Protein AF-A0A6G4ZTF7-F1 (afdb_monomer_lite)

Structure (mmCIF, N/CA/C/O backbone):
data_AF-A0A6G4ZTF7-F1
#
_entry.id   AF-A0A6G4ZTF7-F1
#
loop_
_atom_site.group_PDB
_atom_site.id
_atom_site.type_symbol
_atom_site.label_atom_id
_atom_site.label_alt_id
_atom_site.label_comp_id
_atom_site.label_asym_id
_atom_site.label_entity_id
_atom_site.label_seq_id
_atom_site.pdbx_PDB_ins_code
_atom_site.Cartn_x
_atom_site.Cartn_y
_atom_site.Cartn_z
_atom_site.occupancy
_atom_site.B_iso_or_equiv
_atom_site.auth_seq_id
_atom_site.auth_comp_id
_atom_site.auth_asym_id
_atom_site.auth_atom_id
_atom_site.pdbx_PDB_model_num
ATOM 1 N N . GLU A 1 1 ? 42.652 5.464 -40.426 1.00 46.53 1 GLU A N 1
ATOM 2 C CA . GLU A 1 1 ? 41.373 5.825 -39.781 1.00 46.53 1 GLU A CA 1
ATOM 3 C C . GLU A 1 1 ? 40.308 4.893 -40.332 1.00 46.53 1 GLU A C 1
ATOM 5 O O . GLU A 1 1 ? 40.140 4.852 -41.543 1.00 46.53 1 GLU A O 1
ATOM 10 N N . ASN A 1 2 ? 39.681 4.064 -39.494 1.00 53.81 2 ASN A N 1
ATOM 11 C CA . ASN A 1 2 ? 38.642 3.138 -39.950 1.00 53.81 2 ASN A CA 1
ATOM 12 C C . ASN A 1 2 ? 37.407 3.954 -40.346 1.00 53.81 2 ASN A C 1
ATOM 14 O O . ASN A 1 2 ? 36.706 4.476 -39.478 1.00 53.81 2 ASN A O 1
ATOM 18 N N . SER A 1 3 ? 37.164 4.102 -41.649 1.00 76.56 3 SER A N 1
ATOM 19 C CA . SER A 1 3 ? 35.959 4.748 -42.165 1.00 76.56 3 SER A CA 1
ATOM 20 C C . SER A 1 3 ? 34.735 3.976 -41.676 1.00 76.56 3 SER A C 1
ATOM 22 O O . SER A 1 3 ? 34.535 2.821 -42.053 1.00 76.56 3 SER A O 1
ATOM 24 N N . ARG A 1 4 ? 33.929 4.591 -40.806 1.00 83.19 4 ARG A N 1
ATOM 25 C CA . ARG A 1 4 ? 32.674 3.994 -40.333 1.00 83.19 4 ARG A CA 1
ATOM 26 C C . ARG A 1 4 ? 31.720 3.812 -41.519 1.00 83.19 4 ARG A C 1
ATOM 28 O O . ARG A 1 4 ? 31.650 4.684 -42.382 1.00 83.19 4 ARG A O 1
ATOM 35 N N . SER A 1 5 ? 30.985 2.699 -41.548 1.00 88.12 5 SER A N 1
ATOM 36 C CA . SER A 1 5 ? 29.991 2.422 -42.596 1.00 88.12 5 SER A CA 1
ATOM 37 C C . SER A 1 5 ? 28.945 3.553 -42.679 1.00 88.12 5 SER A C 1
ATOM 39 O O . SER A 1 5 ? 28.435 3.961 -41.629 1.00 88.12 5 SER A O 1
ATOM 41 N N . PRO A 1 6 ? 28.582 4.050 -43.882 1.00 89.38 6 PRO A N 1
ATOM 42 C CA . PRO A 1 6 ? 27.518 5.047 -44.055 1.00 89.38 6 PRO A CA 1
ATOM 43 C C . PRO A 1 6 ? 26.194 4.636 -43.402 1.00 89.38 6 PRO A C 1
ATOM 45 O O . PRO A 1 6 ? 25.526 5.457 -42.773 1.00 89.38 6 PRO A O 1
ATOM 48 N N . LEU A 1 7 ? 25.874 3.341 -43.465 1.00 90.06 7 LEU A N 1
ATOM 49 C CA . LEU A 1 7 ? 24.692 2.757 -42.842 1.00 90.06 7 LEU A CA 1
ATOM 50 C C . LEU A 1 7 ? 24.732 2.880 -41.313 1.00 90.06 7 LEU A C 1
ATOM 52 O O . LEU A 1 7 ? 23.732 3.243 -40.698 1.00 90.06 7 LEU A O 1
ATOM 56 N N . ALA A 1 8 ? 25.896 2.655 -40.696 1.00 92.38 8 ALA A N 1
ATOM 57 C CA . ALA A 1 8 ? 26.049 2.798 -39.251 1.00 92.38 8 ALA A CA 1
ATOM 58 C C . ALA A 1 8 ? 25.805 4.249 -38.803 1.00 92.38 8 ALA A C 1
ATOM 60 O O . ALA A 1 8 ? 25.070 4.484 -37.847 1.00 92.38 8 ALA A O 1
ATOM 61 N N . ILE A 1 9 ? 26.354 5.227 -39.534 1.00 92.56 9 ILE A N 1
ATOM 62 C CA . ILE A 1 9 ? 26.134 6.658 -39.266 1.00 92.56 9 ILE A CA 1
ATOM 63 C C . ILE A 1 9 ? 24.648 7.013 -39.419 1.00 92.56 9 ILE A C 1
ATOM 65 O O . ILE A 1 9 ? 24.083 7.704 -38.571 1.00 92.56 9 ILE A O 1
ATOM 69 N N . ALA A 1 10 ? 23.998 6.520 -40.475 1.00 93.44 10 ALA A N 1
ATOM 70 C CA . ALA A 1 10 ? 22.581 6.768 -40.710 1.00 93.44 10 ALA A CA 1
ATOM 71 C C . ALA A 1 10 ? 21.685 6.150 -39.620 1.00 93.44 10 ALA A C 1
ATOM 73 O O . ALA A 1 10 ? 20.726 6.785 -39.180 1.00 93.44 10 ALA A O 1
ATOM 74 N N . LEU A 1 11 ? 22.019 4.958 -39.116 1.00 94.88 11 LEU A N 1
ATOM 75 C CA . LEU A 1 11 ? 21.309 4.341 -37.993 1.00 94.88 11 LEU A CA 1
ATOM 76 C C . LEU A 1 11 ? 21.476 5.136 -36.694 1.00 94.88 11 LEU A C 1
ATOM 78 O O . LEU A 1 11 ? 20.486 5.344 -36.000 1.00 94.88 11 LEU A O 1
ATOM 82 N N . GLU A 1 12 ? 22.664 5.667 -36.385 1.00 94.31 12 GLU A N 1
ATOM 83 C CA . GLU A 1 12 ? 22.848 6.571 -35.229 1.00 94.31 12 GLU A CA 1
ATOM 84 C C . GLU A 1 12 ? 21.984 7.838 -35.337 1.00 94.31 12 GLU A C 1
ATOM 86 O O . GLU A 1 12 ? 21.500 8.385 -34.339 1.00 94.31 12 GLU A O 1
ATOM 91 N N . GLN A 1 13 ? 21.757 8.313 -36.563 1.00 93.44 13 GLN A N 1
ATOM 92 C CA . GLN A 1 13 ? 20.895 9.459 -36.839 1.00 93.44 13 GLN A CA 1
ATOM 93 C C . GLN A 1 13 ? 19.402 9.126 -36.789 1.00 93.44 13 GLN A C 1
ATOM 95 O O . GLN A 1 13 ? 18.615 10.045 -36.579 1.00 93.44 13 GLN A O 1
ATOM 100 N N . LYS A 1 14 ? 19.002 7.858 -36.942 1.00 94.81 14 LYS A N 1
ATOM 101 C CA . LYS A 1 14 ? 17.593 7.426 -36.954 1.00 94.81 14 LYS A CA 1
ATOM 102 C C . LYS A 1 14 ? 17.128 6.777 -35.661 1.00 94.81 14 LYS A C 1
ATOM 104 O O . LYS A 1 14 ? 15.959 6.909 -35.319 1.00 94.81 14 LYS A O 1
ATOM 109 N N . LEU A 1 15 ? 18.013 6.112 -34.935 1.00 95.62 15 LEU A N 1
ATOM 110 C CA . LEU A 1 15 ? 17.694 5.441 -33.684 1.00 95.62 15 LEU A CA 1
ATOM 111 C C . LEU A 1 15 ? 18.067 6.298 -32.480 1.00 95.62 15 LEU A C 1
ATOM 113 O O . LEU A 1 15 ? 18.961 7.149 -32.525 1.00 95.62 15 LEU A O 1
ATOM 117 N N . VAL A 1 16 ? 17.369 6.053 -31.380 1.00 94.00 16 VAL A N 1
ATOM 118 C CA . VAL A 1 16 ? 17.617 6.695 -30.095 1.00 94.00 16 VAL A CA 1
ATOM 119 C C . VAL A 1 16 ? 17.528 5.674 -28.969 1.00 94.00 16 VAL A C 1
ATOM 121 O O . VAL A 1 16 ? 16.625 4.840 -28.936 1.00 94.00 16 VAL A O 1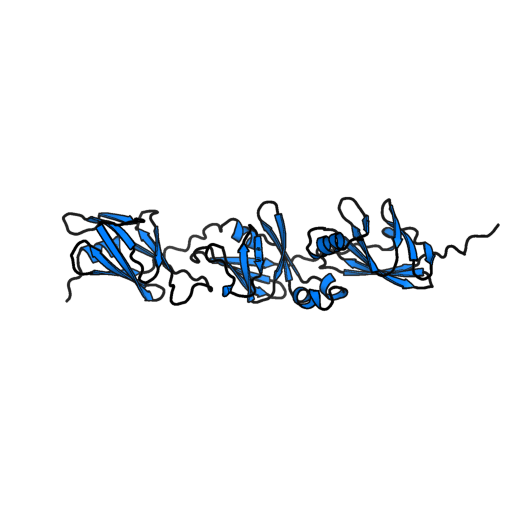
ATOM 124 N N . PHE A 1 17 ? 18.474 5.746 -28.033 1.00 92.56 17 PHE A N 1
ATOM 125 C CA . PHE A 1 17 ? 18.370 5.041 -26.762 1.00 92.56 17 PHE A CA 1
ATOM 126 C C . PHE A 1 17 ? 17.509 5.889 -25.818 1.00 92.56 17 PHE A C 1
ATOM 128 O O . PHE A 1 17 ? 17.888 7.009 -25.472 1.00 92.56 17 PHE A O 1
ATOM 135 N N . LEU A 1 18 ? 16.326 5.383 -25.461 1.00 89.06 18 LEU A N 1
ATOM 136 C CA . LEU A 1 18 ? 15.331 6.133 -24.693 1.00 89.06 18 LEU A CA 1
ATOM 137 C C . LEU A 1 18 ? 15.541 5.967 -23.187 1.00 89.06 18 LEU A C 1
ATOM 139 O O . LEU A 1 18 ? 15.628 6.955 -22.464 1.00 89.06 18 LEU A O 1
ATOM 143 N N . ALA A 1 19 ? 15.617 4.726 -22.702 1.00 88.12 19 ALA A N 1
ATOM 144 C CA . ALA A 1 19 ? 15.746 4.457 -21.273 1.00 88.12 19 ALA A CA 1
ATOM 145 C C . ALA A 1 19 ? 16.287 3.055 -20.987 1.00 88.12 19 ALA A C 1
ATOM 147 O O . ALA A 1 19 ? 16.041 2.113 -21.739 1.00 88.12 19 ALA A O 1
ATOM 148 N N . GLN A 1 20 ? 16.968 2.910 -19.853 1.00 88.94 20 GLN A N 1
ATOM 149 C CA . GLN A 1 20 ? 17.248 1.622 -19.225 1.00 88.94 20 GLN A CA 1
ATOM 150 C C . GLN A 1 20 ? 16.211 1.373 -18.129 1.00 88.94 20 GLN A C 1
ATOM 152 O O . GLN A 1 20 ? 15.876 2.298 -17.387 1.00 88.94 20 GLN A O 1
ATOM 157 N N . SER A 1 21 ? 15.725 0.138 -18.017 1.00 88.94 21 SER A N 1
ATOM 158 C CA . SER A 1 21 ? 14.873 -0.255 -16.900 1.00 88.94 21 SER A CA 1
ATOM 159 C C . SER A 1 21 ? 15.675 -0.184 -15.606 1.00 88.94 21 SER A C 1
ATOM 161 O O . SER A 1 21 ? 16.808 -0.663 -15.523 1.00 88.94 21 SER A O 1
ATOM 163 N N . ILE A 1 22 ? 15.082 0.433 -14.596 1.00 88.75 22 ILE A N 1
ATOM 164 C CA . ILE A 1 22 ? 15.694 0.674 -13.284 1.00 88.75 22 ILE A CA 1
ATOM 165 C C . ILE A 1 22 ? 14.907 0.002 -12.162 1.00 88.75 22 ILE A C 1
ATOM 167 O O . ILE A 1 22 ? 15.062 0.343 -10.989 1.00 88.75 22 ILE A O 1
ATOM 171 N N . ARG A 1 23 ? 14.061 -0.965 -12.524 1.00 89.44 23 ARG A N 1
ATOM 172 C CA . ARG A 1 23 ? 13.349 -1.807 -11.572 1.00 89.44 23 ARG A CA 1
ATOM 173 C C . ARG A 1 23 ? 14.341 -2.612 -10.721 1.00 89.44 23 ARG A C 1
ATOM 175 O O . ARG A 1 23 ? 15.239 -3.245 -11.278 1.00 89.44 23 ARG A O 1
ATOM 182 N N . PRO A 1 24 ? 14.187 -2.634 -9.386 1.00 90.38 24 PRO A N 1
ATOM 183 C CA . PRO A 1 24 ? 15.131 -3.314 -8.500 1.00 90.38 24 PRO A CA 1
ATOM 184 C C . PRO A 1 24 ? 15.076 -4.850 -8.583 1.00 90.38 24 PRO A C 1
ATOM 186 O O . PRO A 1 24 ? 16.029 -5.510 -8.173 1.00 90.38 24 PRO A O 1
ATOM 189 N N . ASP A 1 25 ? 13.988 -5.432 -9.095 1.00 88.75 25 ASP A N 1
ATOM 190 C CA . ASP A 1 25 ? 13.807 -6.879 -9.277 1.00 88.75 25 ASP A CA 1
ATOM 191 C C . ASP A 1 25 ? 14.374 -7.418 -10.600 1.00 88.75 25 ASP A C 1
ATOM 193 O O . ASP A 1 25 ? 14.548 -8.631 -10.752 1.00 88.75 25 ASP A O 1
ATOM 197 N N . VAL A 1 26 ? 14.716 -6.539 -11.546 1.00 85.38 26 VAL A N 1
ATOM 198 C CA . VAL A 1 26 ? 15.395 -6.937 -12.781 1.00 85.38 26 VAL A CA 1
ATOM 199 C C . VAL A 1 26 ? 16.821 -7.355 -12.429 1.00 85.38 26 VAL A C 1
ATOM 201 O O . VAL A 1 26 ? 17.611 -6.576 -11.889 1.00 85.38 26 VAL A O 1
ATOM 204 N N . LYS A 1 27 ? 17.174 -8.614 -12.720 1.00 80.25 27 LYS A N 1
ATOM 205 C CA . LYS A 1 27 ? 18.542 -9.098 -12.496 1.00 80.25 27 LYS A CA 1
ATOM 206 C C . LYS A 1 27 ? 19.516 -8.226 -13.282 1.00 80.25 27 LYS A C 1
ATOM 208 O O . LYS A 1 27 ? 19.253 -7.891 -14.431 1.00 80.25 27 LYS A O 1
ATOM 213 N N . ARG A 1 28 ? 20.692 -7.953 -12.709 1.00 66.75 28 ARG A N 1
ATOM 214 C CA . ARG A 1 28 ? 21.765 -7.194 -13.386 1.00 66.75 28 ARG A CA 1
ATOM 215 C C . ARG A 1 28 ? 22.157 -7.760 -14.757 1.00 66.75 28 ARG A C 1
ATOM 217 O O . ARG A 1 28 ? 22.698 -7.022 -15.570 1.00 66.75 28 ARG A O 1
ATOM 224 N N . GLU A 1 29 ? 21.918 -9.049 -14.975 1.00 73.06 29 GLU A N 1
ATOM 225 C CA . GLU A 1 29 ? 22.185 -9.765 -16.226 1.00 73.06 29 GLU A CA 1
ATOM 226 C C . GLU A 1 29 ? 21.049 -9.609 -17.249 1.00 73.06 29 GLU A C 1
ATOM 228 O O . GLU A 1 29 ? 21.297 -9.589 -18.446 1.00 73.06 29 GLU A O 1
ATOM 233 N N . GLU A 1 30 ? 19.806 -9.432 -16.796 1.00 78.69 30 GLU A N 1
ATOM 234 C CA . GLU A 1 30 ? 18.619 -9.278 -17.644 1.00 78.69 30 GLU A CA 1
ATOM 235 C C . GLU A 1 30 ? 18.395 -7.797 -17.972 1.00 78.69 30 GLU A C 1
ATOM 237 O O . GLU A 1 30 ? 17.298 -7.272 -17.792 1.00 78.69 30 GLU A O 1
ATOM 242 N N . LYS A 1 31 ? 19.446 -7.076 -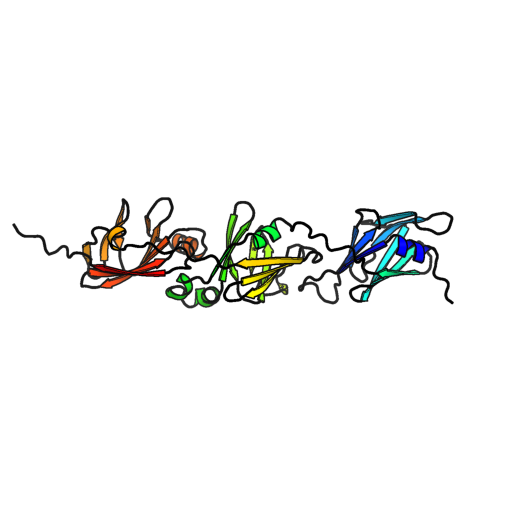18.376 1.00 84.31 31 LYS A N 1
ATOM 243 C CA . LYS A 1 31 ? 19.331 -5.636 -18.607 1.00 84.31 31 LYS A CA 1
ATOM 244 C C . LYS A 1 31 ? 18.315 -5.367 -19.728 1.00 84.31 31 LYS A C 1
ATOM 246 O O . LYS A 1 31 ? 18.466 -5.867 -20.844 1.00 84.31 31 LYS A O 1
ATOM 251 N N . VAL A 1 32 ? 17.288 -4.579 -19.411 1.00 88.94 32 VAL A N 1
ATOM 252 C CA . VAL A 1 32 ? 16.189 -4.222 -20.320 1.00 88.94 32 VAL A CA 1
ATOM 253 C C . VAL A 1 32 ? 16.301 -2.750 -20.704 1.00 88.94 32 VAL A C 1
ATOM 255 O O . VAL A 1 32 ? 16.541 -1.893 -19.850 1.00 88.94 32 VAL A O 1
ATOM 258 N N . PHE A 1 33 ? 16.100 -2.448 -21.981 1.00 89.56 33 PHE A N 1
ATOM 259 C CA . PHE A 1 33 ? 16.193 -1.104 -22.545 1.00 89.56 33 PHE A CA 1
ATOM 260 C C . PHE A 1 33 ? 14.991 -0.806 -23.407 1.00 89.56 33 PHE A C 1
ATOM 262 O O . PHE A 1 33 ? 14.307 -1.704 -23.891 1.00 89.56 33 PHE A O 1
ATOM 269 N N . ARG A 1 34 ? 14.800 0.478 -23.660 1.00 91.62 34 ARG A N 1
ATOM 270 C CA . ARG A 1 34 ? 13.871 0.969 -24.651 1.00 91.62 34 ARG A CA 1
ATOM 271 C C . ARG A 1 34 ? 14.641 1.739 -25.710 1.00 91.62 34 ARG A C 1
ATOM 273 O O . ARG A 1 34 ? 15.388 2.667 -25.388 1.00 91.62 34 ARG A O 1
ATOM 280 N N . ILE A 1 35 ? 14.454 1.351 -26.961 1.00 93.62 35 ILE A N 1
ATOM 281 C CA . ILE A 1 35 ? 14.967 2.067 -28.129 1.00 93.62 35 ILE A CA 1
ATOM 282 C C . ILE A 1 35 ? 13.796 2.627 -28.930 1.00 93.62 35 ILE A C 1
ATOM 284 O O . ILE A 1 35 ? 12.701 2.070 -28.899 1.00 93.62 35 ILE A O 1
ATOM 288 N N . GLY A 1 36 ? 14.017 3.733 -29.631 1.00 93.81 36 GLY A N 1
ATOM 289 C CA . GLY A 1 36 ? 13.003 4.373 -30.463 1.00 93.81 36 GLY A CA 1
ATOM 290 C C . GLY A 1 36 ? 13.548 4.828 -31.806 1.00 93.81 36 GLY A C 1
ATOM 291 O O . GLY A 1 36 ? 14.764 4.870 -32.018 1.00 93.81 36 GLY A O 1
ATOM 292 N N . VAL A 1 37 ? 12.633 5.198 -32.697 1.00 94.56 37 VAL A N 1
ATOM 293 C CA . VAL A 1 37 ? 12.941 5.830 -33.982 1.00 94.56 37 VAL A CA 1
ATOM 294 C C . VAL A 1 37 ? 12.724 7.336 -33.853 1.00 94.56 37 VAL A C 1
ATOM 296 O O . VAL A 1 37 ? 11.635 7.794 -33.519 1.00 94.56 37 VAL A O 1
ATOM 299 N N . LYS A 1 38 ? 13.762 8.134 -34.112 1.00 93.00 38 LYS A N 1
ATOM 300 C CA . LYS A 1 38 ? 13.698 9.597 -34.003 1.00 93.00 38 LYS A CA 1
ATOM 301 C C . LYS A 1 38 ? 12.647 10.165 -34.958 1.00 93.00 38 LYS A C 1
ATOM 303 O O . LYS A 1 38 ? 12.656 9.859 -36.149 1.00 93.00 38 LYS A O 1
ATOM 308 N N . GLY A 1 39 ? 11.783 11.035 -34.435 1.00 89.81 39 GLY A N 1
ATOM 309 C CA . GLY A 1 39 ? 10.690 11.651 -35.197 1.00 89.81 39 GLY A CA 1
ATOM 310 C C . GLY A 1 39 ? 9.474 10.743 -35.417 1.00 89.81 39 GLY A C 1
ATOM 311 O O . GLY A 1 39 ? 8.636 11.069 -36.252 1.00 89.81 39 GLY A O 1
ATOM 312 N N . SER A 1 40 ? 9.379 9.622 -34.697 1.00 91.56 40 SER A N 1
ATOM 313 C CA . SER A 1 40 ? 8.268 8.667 -34.736 1.00 91.56 40 SER A CA 1
ATOM 314 C C . SER A 1 40 ? 7.886 8.239 -33.313 1.00 91.56 40 SER A C 1
ATOM 316 O O . SER A 1 40 ? 8.695 8.349 -32.394 1.00 91.56 40 SER A O 1
ATOM 318 N N . ASP A 1 41 ? 6.672 7.713 -33.140 1.00 89.25 41 ASP A N 1
ATOM 319 C CA . ASP A 1 41 ? 6.222 7.071 -31.894 1.00 89.25 41 ASP A CA 1
ATOM 320 C C . ASP A 1 41 ? 6.658 5.591 -31.801 1.00 89.25 41 ASP A C 1
ATOM 322 O O . ASP A 1 41 ? 6.399 4.914 -30.803 1.00 89.25 41 ASP A O 1
ATOM 326 N N . ALA A 1 42 ? 7.321 5.070 -32.842 1.00 92.19 42 ALA A N 1
ATOM 327 C CA . ALA A 1 42 ? 7.814 3.699 -32.883 1.00 92.19 42 ALA A CA 1
ATOM 328 C C . ALA A 1 42 ? 8.931 3.476 -31.850 1.00 92.19 42 ALA A C 1
ATOM 330 O O . ALA A 1 42 ? 9.981 4.126 -31.877 1.00 92.19 42 ALA A O 1
ATOM 331 N N . GLN A 1 43 ? 8.713 2.503 -30.968 1.00 93.69 43 GLN A N 1
ATOM 332 C CA . GLN A 1 43 ? 9.624 2.118 -29.895 1.00 93.69 43 GLN A CA 1
ATOM 333 C C . GLN A 1 43 ? 9.592 0.605 -29.682 1.00 93.69 43 GLN A C 1
ATOM 335 O O . GLN A 1 43 ? 8.578 -0.033 -29.948 1.00 93.69 43 GLN A O 1
ATOM 340 N N . GLN A 1 44 ? 10.691 0.055 -29.173 1.00 92.50 44 GLN A N 1
ATOM 341 C CA . GLN A 1 44 ? 10.831 -1.364 -28.871 1.00 92.50 44 GLN A CA 1
ATOM 342 C C . GLN A 1 44 ? 11.529 -1.552 -27.524 1.00 92.50 44 GLN A C 1
ATOM 344 O O . GLN A 1 44 ? 12.516 -0.872 -27.216 1.00 92.50 44 GLN A O 1
ATOM 349 N N . ILE A 1 45 ? 11.024 -2.498 -26.733 1.00 90.94 45 ILE A N 1
ATOM 350 C CA . ILE A 1 45 ? 11.694 -2.994 -25.530 1.00 90.94 45 ILE A CA 1
ATOM 351 C C . ILE A 1 45 ? 12.651 -4.096 -25.954 1.00 90.94 45 ILE A C 1
ATOM 353 O O . ILE A 1 45 ? 12.268 -5.016 -26.674 1.00 90.94 45 ILE A O 1
ATOM 357 N N . VAL A 1 46 ? 13.899 -3.995 -25.515 1.00 91.50 46 VAL A N 1
ATOM 358 C CA . VAL A 1 46 ? 14.979 -4.875 -25.959 1.00 91.50 46 VAL A CA 1
ATOM 359 C C . VAL A 1 46 ? 15.776 -5.361 -24.758 1.00 91.50 46 VAL A C 1
ATOM 361 O O . VAL A 1 46 ? 15.947 -4.627 -23.781 1.00 91.50 46 VAL A O 1
ATOM 364 N N . ARG A 1 47 ? 16.256 -6.604 -24.813 1.00 91.50 47 ARG A N 1
ATOM 365 C CA . ARG A 1 47 ? 17.097 -7.206 -23.770 1.00 91.50 47 ARG A CA 1
ATOM 366 C C . ARG A 1 47 ? 18.500 -7.418 -24.304 1.00 91.50 47 ARG A C 1
ATOM 368 O O . ARG A 1 47 ? 18.675 -7.698 -25.485 1.00 91.50 47 ARG A O 1
ATOM 375 N N . GLU A 1 48 ? 19.497 -7.275 -23.437 1.00 91.88 48 GLU A N 1
ATOM 376 C CA . GLU A 1 48 ? 20.895 -7.498 -23.814 1.00 91.88 48 GLU A CA 1
ATOM 377 C C . GLU A 1 48 ? 21.084 -8.890 -24.446 1.00 91.88 48 GLU A C 1
ATOM 379 O O . GLU A 1 48 ? 20.709 -9.902 -23.861 1.00 91.88 48 GLU A O 1
ATOM 384 N N . GLY A 1 49 ? 21.658 -8.928 -25.651 1.00 92.12 49 GLY A N 1
ATOM 385 C CA . GLY A 1 49 ? 21.903 -10.158 -26.407 1.00 92.12 49 GLY A CA 1
ATOM 386 C C . GLY A 1 49 ? 20.720 -10.707 -27.216 1.00 92.12 49 GLY A C 1
ATOM 387 O O . GLY A 1 49 ? 20.948 -11.575 -28.058 1.00 92.12 49 GLY A O 1
ATOM 388 N N . GLU A 1 50 ? 19.494 -10.211 -27.030 1.00 93.50 50 GLU A N 1
ATOM 389 C CA . GLU A 1 50 ? 18.337 -10.658 -27.818 1.00 93.50 50 GLU A CA 1
ATOM 390 C C . GLU A 1 50 ? 18.248 -9.913 -29.160 1.00 93.50 50 GLU A C 1
ATOM 392 O O . GLU A 1 50 ? 18.370 -8.685 -29.187 1.00 93.50 50 GLU A O 1
ATOM 397 N N . PRO A 1 51 ? 18.046 -10.618 -30.289 1.00 94.56 51 PRO A N 1
ATOM 398 C CA . PRO A 1 51 ? 17.967 -9.982 -31.595 1.00 94.56 51 PRO A CA 1
ATOM 399 C C . PRO A 1 51 ? 16.695 -9.141 -31.730 1.00 94.56 51 PRO A C 1
ATOM 401 O O . PRO A 1 51 ? 15.590 -9.571 -31.415 1.00 94.56 51 PRO A O 1
ATOM 404 N N . ILE A 1 52 ? 16.870 -7.938 -32.262 1.00 95.31 52 ILE A N 1
ATOM 405 C CA . ILE A 1 52 ? 15.801 -7.021 -32.636 1.00 95.31 52 ILE A CA 1
ATOM 406 C C . ILE A 1 52 ? 15.636 -7.131 -34.142 1.00 95.31 52 ILE A C 1
ATOM 408 O O . ILE A 1 52 ? 16.536 -6.741 -34.893 1.00 95.31 52 ILE A O 1
ATOM 412 N N . HIS A 1 53 ? 14.502 -7.652 -34.585 1.00 96.00 53 HIS A N 1
ATOM 413 C CA . HIS A 1 53 ? 14.205 -7.763 -36.003 1.00 96.00 53 HIS A CA 1
ATOM 414 C C . HIS A 1 53 ? 13.561 -6.476 -36.515 1.00 96.00 53 HIS A C 1
ATOM 416 O O . HIS A 1 53 ? 12.717 -5.865 -35.853 1.00 96.00 53 HIS A O 1
ATOM 422 N N . CYS A 1 54 ? 13.997 -6.028 -37.689 1.00 96.44 54 CYS A N 1
ATOM 423 C CA . CYS A 1 54 ? 13.500 -4.796 -38.280 1.00 96.44 54 CYS A CA 1
ATOM 424 C C . CYS A 1 54 ? 13.602 -4.799 -39.804 1.00 96.44 54 CYS A C 1
ATOM 426 O O . CYS A 1 54 ? 14.417 -5.516 -40.392 1.00 96.44 54 CYS A O 1
ATOM 428 N N . ASN A 1 55 ? 12.798 -3.942 -40.429 1.00 96.50 55 ASN A N 1
ATOM 429 C CA . ASN A 1 55 ? 12.981 -3.545 -41.815 1.00 96.50 55 ASN A CA 1
ATOM 430 C C . ASN A 1 55 ? 13.717 -2.207 -41.879 1.00 96.50 55 ASN A C 1
ATOM 432 O O . ASN A 1 55 ? 13.232 -1.179 -41.402 1.00 96.50 55 ASN A O 1
ATOM 436 N N . LEU A 1 56 ? 14.890 -2.229 -42.504 1.00 95.12 56 LEU A N 1
ATOM 437 C CA . LEU A 1 56 ? 15.648 -1.045 -42.878 1.00 95.12 56 LEU A CA 1
ATOM 438 C C . LEU A 1 56 ? 15.327 -0.689 -44.326 1.00 95.12 56 LEU A C 1
ATOM 440 O O . LEU A 1 56 ? 15.630 -1.458 -45.240 1.00 95.12 56 LEU A O 1
ATOM 444 N N . THR A 1 57 ? 14.734 0.485 -44.535 1.00 94.62 57 THR A N 1
ATOM 445 C CA . THR A 1 57 ? 14.592 1.065 -45.876 1.00 94.62 57 THR A CA 1
ATOM 446 C C . THR A 1 57 ? 15.788 1.972 -46.120 1.00 94.62 57 THR A C 1
ATOM 448 O O . THR A 1 57 ? 15.943 2.979 -45.429 1.00 94.62 57 THR A O 1
ATOM 451 N N . THR A 1 58 ? 16.660 1.596 -47.055 1.00 91.38 58 THR A N 1
ATOM 452 C CA . THR A 1 58 ? 17.905 2.320 -47.339 1.00 91.38 58 THR A CA 1
ATOM 453 C C . THR A 1 58 ? 17.793 3.190 -48.583 1.00 91.38 58 THR A C 1
ATOM 455 O O . THR A 1 58 ? 17.278 2.749 -49.610 1.00 91.38 58 THR A O 1
ATOM 458 N N . HIS A 1 59 ? 18.367 4.387 -48.517 1.00 88.00 59 HIS A N 1
ATOM 459 C CA . HIS A 1 59 ? 18.485 5.290 -49.654 1.00 88.00 59 HIS A CA 1
ATOM 460 C C . HIS A 1 59 ? 19.626 4.852 -50.590 1.00 88.00 59 HIS A C 1
ATOM 462 O O . HIS A 1 59 ? 20.625 4.289 -50.138 1.00 88.00 59 HIS A O 1
ATOM 468 N N . VAL A 1 60 ? 19.548 5.192 -51.884 1.00 85.56 60 VAL A N 1
ATOM 469 C CA . VAL A 1 60 ? 20.571 4.853 -52.906 1.00 85.56 60 VAL A CA 1
ATOM 470 C C . VAL A 1 60 ? 21.967 5.388 -52.545 1.00 85.56 60 VAL A C 1
ATOM 472 O O . VAL A 1 60 ? 22.983 4.825 -52.936 1.00 85.56 60 VAL A O 1
ATOM 475 N N . SER A 1 61 ? 22.031 6.457 -51.749 1.00 84.50 61 SER A N 1
ATOM 476 C CA . SER A 1 61 ? 23.277 7.048 -51.244 1.00 84.50 61 SER A CA 1
ATOM 477 C C . SER A 1 61 ? 23.867 6.334 -50.015 1.00 84.50 61 SER A C 1
ATOM 479 O O . SER A 1 61 ? 24.800 6.858 -49.411 1.00 84.50 61 SER A O 1
ATOM 481 N N . GLY A 1 62 ? 23.305 5.194 -49.595 1.00 80.94 62 GLY A N 1
ATOM 482 C CA . GLY A 1 62 ? 23.739 4.442 -48.410 1.00 80.94 62 GLY A CA 1
ATOM 483 C C . GLY A 1 62 ? 23.189 4.962 -47.075 1.00 80.94 62 GLY A C 1
ATOM 484 O O . GLY A 1 62 ? 23.700 4.590 -46.020 1.00 80.94 62 GLY A O 1
ATOM 485 N N . GLY A 1 63 ? 22.175 5.834 -47.109 1.00 88.94 63 GLY A N 1
ATOM 486 C CA . GLY A 1 63 ? 21.457 6.304 -45.918 1.00 88.94 63 GLY A CA 1
ATOM 487 C C . GLY A 1 63 ? 20.345 5.346 -45.479 1.00 88.94 63 GLY A C 1
ATOM 488 O O . GLY A 1 63 ? 20.016 4.402 -46.191 1.00 88.94 63 GLY A O 1
ATOM 489 N N . VAL A 1 64 ? 19.728 5.617 -44.328 1.00 92.88 64 VAL A N 1
ATOM 490 C CA . VAL A 1 64 ? 18.512 4.936 -43.850 1.00 92.88 64 VAL A CA 1
ATOM 491 C C . VAL A 1 64 ? 17.374 5.936 -43.892 1.00 92.88 64 VAL A C 1
ATOM 493 O O . VAL A 1 64 ? 17.471 6.984 -43.259 1.00 92.88 64 VAL A O 1
ATOM 496 N N . ASP A 1 65 ? 16.303 5.615 -44.605 1.00 92.50 65 ASP A N 1
ATOM 497 C CA . ASP A 1 65 ? 15.108 6.451 -44.701 1.00 92.50 65 ASP A CA 1
ATOM 498 C C . ASP A 1 65 ? 14.143 6.142 -43.553 1.00 92.50 65 ASP A C 1
ATOM 500 O O . ASP A 1 65 ? 13.698 7.058 -42.847 1.00 92.50 65 ASP A O 1
ATOM 504 N N . ALA A 1 66 ? 13.901 4.851 -43.310 1.00 94.38 66 ALA A N 1
ATOM 505 C CA . ALA A 1 66 ? 12.972 4.353 -42.302 1.00 94.38 66 ALA A CA 1
ATOM 506 C C . ALA A 1 66 ? 13.503 3.104 -41.584 1.00 94.38 66 ALA A C 1
ATOM 508 O O . ALA A 1 66 ? 14.221 2.288 -42.170 1.00 94.38 66 ALA A O 1
ATOM 509 N N . VAL A 1 67 ? 13.104 2.972 -40.318 1.00 96.62 67 VAL A N 1
ATOM 510 C CA . VAL A 1 67 ? 13.298 1.781 -39.486 1.00 96.62 67 VAL A CA 1
ATOM 511 C C . VAL A 1 67 ? 11.933 1.362 -38.958 1.00 96.62 67 VAL A C 1
ATOM 513 O O . VAL A 1 67 ? 11.237 2.174 -38.350 1.00 96.62 67 VAL A O 1
ATOM 516 N N . GLU A 1 68 ? 11.566 0.107 -39.178 1.00 96.44 68 GLU A N 1
ATOM 517 C CA . GLU A 1 68 ? 10.324 -0.489 -38.684 1.00 96.44 68 GLU A CA 1
ATOM 518 C C . GLU A 1 68 ? 10.663 -1.723 -37.844 1.00 96.44 68 GLU A C 1
ATOM 520 O O . GLU A 1 68 ? 11.304 -2.646 -38.345 1.00 96.44 68 GLU A O 1
ATOM 525 N N . PHE A 1 69 ? 10.283 -1.726 -36.564 1.00 96.38 69 PHE A N 1
ATOM 526 C CA . PHE A 1 69 ? 10.478 -2.875 -35.672 1.00 96.38 69 PHE A CA 1
ATOM 527 C C . PHE A 1 69 ? 9.425 -3.953 -35.945 1.00 96.38 69 PHE A C 1
ATOM 529 O O . PHE A 1 69 ? 8.264 -3.627 -36.188 1.00 96.38 69 PHE A O 1
ATOM 536 N N . LEU A 1 70 ? 9.825 -5.226 -35.892 1.00 94.44 70 LEU A N 1
ATOM 537 C CA . LEU A 1 70 ? 8.974 -6.372 -36.219 1.00 94.44 70 LEU A CA 1
ATOM 538 C C . LEU A 1 70 ? 8.994 -7.417 -35.096 1.00 94.44 70 LEU A C 1
ATOM 540 O O . LEU A 1 70 ? 10.009 -7.601 -34.428 1.00 94.44 70 LEU A O 1
ATOM 544 N N . GLU A 1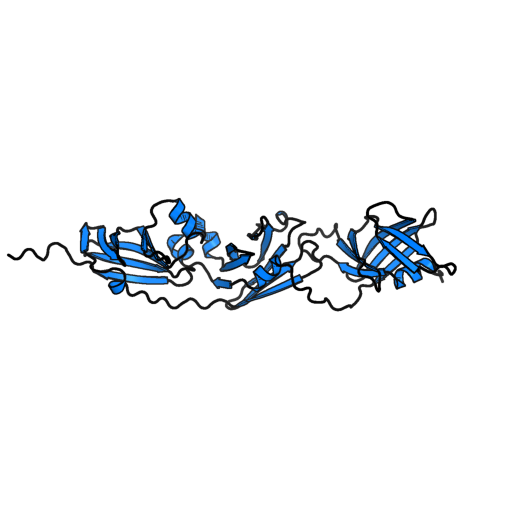 71 ? 7.888 -8.149 -34.936 1.00 90.38 71 GLU A N 1
ATOM 545 C CA . GLU A 1 71 ? 7.808 -9.317 -34.038 1.00 90.38 71 GLU A CA 1
ATOM 546 C C . GLU A 1 71 ? 8.423 -10.593 -34.648 1.00 90.38 71 GLU A C 1
ATOM 548 O O . GLU A 1 71 ? 8.705 -11.549 -33.930 1.00 90.38 71 GLU A O 1
ATOM 553 N N . GLY A 1 72 ? 8.629 -10.616 -35.969 1.00 90.62 72 GLY A N 1
ATOM 554 C CA . GLY A 1 72 ? 9.214 -11.735 -36.713 1.00 90.62 72 GLY A CA 1
ATOM 555 C C . GLY A 1 72 ? 10.403 -11.301 -37.566 1.00 90.62 72 GLY A C 1
ATOM 556 O O . GLY A 1 72 ? 10.926 -10.204 -37.395 1.00 90.62 72 GLY A O 1
ATOM 557 N N . ASP A 1 73 ? 10.820 -12.148 -38.506 1.00 91.81 73 ASP A N 1
ATOM 558 C CA . ASP A 1 73 ? 11.995 -11.880 -39.336 1.00 91.81 73 ASP A CA 1
ATOM 559 C C . ASP A 1 73 ? 11.847 -10.605 -40.184 1.00 91.81 73 ASP A C 1
ATOM 561 O O . ASP A 1 73 ? 10.835 -10.376 -40.847 1.00 91.81 73 ASP A O 1
ATOM 565 N N . GLY A 1 74 ? 12.904 -9.793 -40.185 1.00 91.75 74 GLY A N 1
ATOM 566 C CA . GLY A 1 74 ? 13.057 -8.612 -41.031 1.00 91.75 74 GLY A CA 1
ATOM 567 C C . GLY A 1 74 ? 14.272 -8.726 -41.945 1.00 91.75 74 GLY A C 1
ATOM 568 O O . GLY A 1 74 ? 15.003 -9.719 -41.924 1.00 91.75 74 GLY A O 1
ATOM 569 N N . ASN A 1 75 ? 14.529 -7.686 -42.737 1.00 93.88 75 ASN A N 1
ATOM 570 C CA . ASN A 1 75 ? 15.728 -7.641 -43.580 1.00 93.88 75 ASN A CA 1
ATOM 571 C C . ASN A 1 75 ? 17.029 -7.353 -42.795 1.00 93.88 75 ASN A C 1
ATOM 573 O O . ASN A 1 75 ? 18.123 -7.490 -43.352 1.00 93.88 75 ASN A O 1
ATOM 577 N N . ALA A 1 76 ? 16.919 -6.982 -41.515 1.00 94.75 76 ALA A N 1
ATOM 578 C CA . ALA A 1 76 ? 18.042 -6.782 -40.614 1.00 94.75 76 ALA A CA 1
ATOM 579 C C . ALA A 1 76 ? 17.738 -7.254 -39.183 1.00 94.75 76 ALA A C 1
ATOM 581 O O . ALA A 1 76 ? 16.596 -7.224 -38.716 1.00 94.75 76 ALA A O 1
ATOM 582 N N . ALA A 1 77 ? 18.798 -7.642 -38.473 1.00 96.00 77 ALA A N 1
ATOM 583 C CA . ALA A 1 77 ? 18.775 -7.976 -37.055 1.00 96.00 77 ALA A CA 1
ATOM 584 C C . ALA A 1 77 ? 19.795 -7.117 -36.296 1.00 96.00 77 ALA A C 1
ATOM 586 O O . ALA A 1 77 ? 20.940 -6.975 -36.733 1.00 96.00 77 ALA A O 1
ATOM 587 N N . MET A 1 78 ? 19.398 -6.557 -35.154 1.00 95.81 78 MET A N 1
ATOM 588 C CA . MET A 1 78 ? 20.280 -5.785 -34.274 1.00 95.81 78 MET A CA 1
ATOM 589 C C . MET A 1 78 ? 20.421 -6.490 -32.930 1.00 95.81 78 MET A C 1
ATOM 591 O O . MET A 1 78 ? 19.419 -6.782 -32.289 1.00 95.81 78 MET A O 1
ATOM 595 N N . ILE A 1 79 ? 21.647 -6.740 -32.480 1.00 95.62 79 ILE A N 1
ATOM 596 C CA . ILE A 1 79 ? 21.915 -7.346 -31.172 1.00 95.62 79 ILE A CA 1
ATOM 597 C C . ILE A 1 79 ? 22.424 -6.251 -30.226 1.00 95.62 79 ILE A C 1
ATOM 599 O O . ILE A 1 79 ? 23.503 -5.695 -30.471 1.00 95.62 79 ILE A O 1
ATOM 603 N N . PRO A 1 80 ? 21.672 -5.913 -29.165 1.00 94.94 80 PRO A N 1
ATOM 604 C CA . PRO A 1 80 ? 22.051 -4.881 -28.217 1.00 94.94 80 PRO A CA 1
ATOM 605 C C . PRO A 1 80 ? 23.059 -5.400 -27.184 1.00 94.94 80 PRO A C 1
ATOM 607 O O . PRO A 1 80 ? 22.897 -6.471 -26.600 1.00 94.94 80 PRO A O 1
ATOM 610 N N . HIS A 1 81 ? 24.076 -4.588 -26.915 1.00 93.44 81 HIS A N 1
ATOM 611 C CA . HIS A 1 81 ? 25.104 -4.785 -25.901 1.00 93.44 81 HIS A CA 1
ATOM 612 C C . HIS A 1 81 ? 25.274 -3.503 -25.095 1.00 93.44 81 HIS A C 1
ATOM 614 O O . HIS A 1 81 ? 25.435 -2.418 -25.657 1.00 93.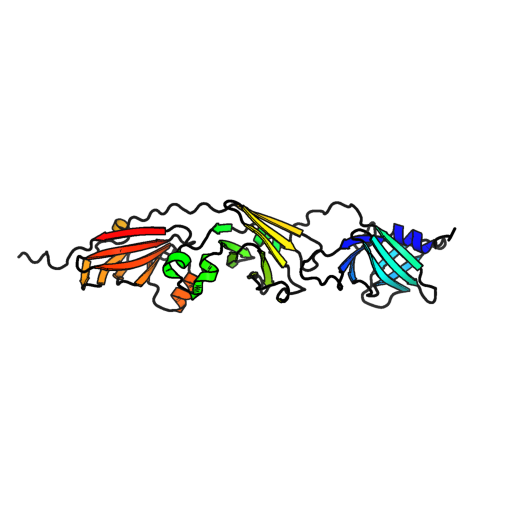44 81 HIS A O 1
ATOM 620 N N . VAL A 1 82 ? 25.266 -3.602 -23.770 1.00 89.31 82 VAL A N 1
ATOM 621 C CA . VAL A 1 82 ? 25.448 -2.410 -22.939 1.00 89.31 82 VAL A CA 1
ATOM 622 C C . VAL A 1 82 ? 26.902 -2.030 -22.866 1.00 89.31 82 VAL A C 1
ATOM 624 O O . VAL A 1 82 ? 27.742 -2.839 -22.478 1.00 89.31 82 VAL A O 1
ATOM 627 N N . LEU A 1 83 ? 27.164 -0.757 -23.139 1.00 91.06 83 LEU A N 1
ATOM 628 C CA . LEU A 1 83 ? 28.447 -0.151 -22.828 1.00 91.06 83 LEU A CA 1
ATOM 629 C C . LEU A 1 83 ? 28.411 0.451 -21.420 1.00 91.06 83 LEU A C 1
ATOM 631 O O . LEU A 1 83 ? 29.233 0.107 -20.575 1.00 91.06 83 LEU A O 1
ATOM 635 N N . ASP A 1 84 ? 27.419 1.304 -21.148 1.00 87.94 84 ASP A N 1
ATOM 636 C CA . ASP A 1 84 ? 27.228 1.972 -19.859 1.00 87.94 84 ASP A CA 1
ATOM 637 C C . ASP A 1 84 ? 25.758 2.403 -19.656 1.00 87.94 84 ASP A C 1
ATOM 639 O O . ASP A 1 84 ? 24.890 2.114 -20.477 1.00 87.94 84 ASP A O 1
ATOM 643 N N . ALA A 1 85 ? 25.460 3.108 -18.558 1.00 82.25 85 ALA A N 1
ATOM 644 C CA . ALA A 1 85 ? 24.102 3.553 -18.212 1.00 82.25 85 ALA A CA 1
ATOM 645 C C . ALA A 1 85 ? 23.471 4.550 -19.211 1.00 82.25 85 ALA A C 1
ATOM 647 O O . ALA A 1 85 ? 22.290 4.877 -19.103 1.00 82.25 85 ALA A O 1
ATOM 648 N N . ARG A 1 86 ? 24.254 5.096 -20.146 1.00 88.44 86 ARG A N 1
ATOM 649 C CA . ARG A 1 86 ? 23.846 6.105 -21.131 1.00 88.44 86 ARG A CA 1
ATOM 650 C C . ARG A 1 86 ? 24.213 5.724 -22.563 1.00 88.44 86 ARG A C 1
ATOM 652 O O . ARG A 1 86 ? 23.977 6.534 -23.458 1.00 88.44 86 ARG A O 1
ATOM 659 N N . SER A 1 87 ? 24.751 4.530 -22.797 1.00 91.94 87 SER A N 1
ATOM 660 C CA . SER A 1 87 ? 25.248 4.125 -24.110 1.00 91.94 87 SER A CA 1
ATOM 661 C C . SER A 1 87 ? 24.949 2.654 -24.399 1.00 91.94 87 SER A C 1
ATOM 663 O O . SER A 1 87 ? 25.272 1.769 -23.603 1.00 91.94 87 SER A O 1
ATOM 665 N N . LEU A 1 88 ? 24.388 2.396 -25.580 1.00 94.00 88 LEU A N 1
ATOM 666 C CA . LEU A 1 88 ? 24.044 1.068 -26.083 1.00 94.00 88 LEU A CA 1
ATOM 667 C C . LEU A 1 88 ? 24.779 0.808 -27.403 1.00 94.00 88 LEU A C 1
ATOM 669 O O . LEU A 1 88 ? 24.650 1.586 -28.345 1.00 94.00 88 LEU A O 1
ATOM 673 N N . LEU A 1 89 ? 25.534 -0.284 -27.480 1.00 95.69 89 LEU A N 1
ATOM 674 C CA . LEU A 1 89 ? 26.121 -0.787 -28.718 1.00 95.69 89 LEU A CA 1
ATOM 675 C C . LEU A 1 89 ? 25.117 -1.715 -29.403 1.00 95.69 89 LEU A C 1
ATOM 677 O O . LEU A 1 89 ? 24.660 -2.682 -28.805 1.00 95.69 89 LEU A O 1
ATOM 681 N N . LEU A 1 90 ? 24.806 -1.460 -30.665 1.00 96.31 90 LEU A N 1
ATOM 682 C CA . LEU A 1 90 ? 24.041 -2.359 -31.516 1.00 96.31 90 LEU A CA 1
ATOM 683 C C . LEU A 1 90 ? 24.981 -3.001 -32.533 1.00 96.31 90 LEU A C 1
ATOM 685 O O . LEU A 1 90 ? 25.612 -2.302 -33.329 1.00 96.31 90 LEU A O 1
ATOM 689 N N . LYS A 1 91 ? 25.047 -4.333 -32.525 1.00 95.88 91 LYS A N 1
ATOM 690 C CA . LYS A 1 91 ? 25.650 -5.110 -33.611 1.00 95.88 91 LYS A CA 1
ATOM 691 C C . LYS A 1 91 ? 24.581 -5.398 -34.649 1.00 95.88 91 LYS A C 1
ATOM 693 O O . LYS A 1 91 ? 23.655 -6.158 -34.378 1.00 95.88 91 LYS A O 1
ATOM 698 N N . VAL A 1 92 ? 24.684 -4.765 -35.808 1.00 95.19 92 VAL A N 1
ATOM 699 C CA . VAL A 1 92 ? 23.662 -4.806 -36.855 1.00 95.19 92 VAL A CA 1
ATOM 700 C C . VAL A 1 92 ? 24.119 -5.731 -37.972 1.00 95.19 92 VAL A C 1
ATOM 702 O O . VAL A 1 92 ? 25.202 -5.552 -38.524 1.00 95.19 92 VAL A O 1
ATOM 705 N N . LYS A 1 93 ? 23.278 -6.703 -38.317 1.00 94.00 93 LYS A N 1
ATOM 706 C CA . LYS A 1 93 ? 23.463 -7.609 -39.450 1.00 94.00 93 LYS A CA 1
ATOM 707 C C . LYS A 1 93 ? 22.344 -7.381 -40.460 1.00 94.00 93 LYS A C 1
ATOM 709 O O . LYS A 1 93 ? 21.173 -7.479 -40.101 1.00 94.00 93 LYS A O 1
ATOM 714 N N . GLN A 1 94 ? 22.704 -7.112 -41.711 1.00 91.25 94 GLN A N 1
ATOM 715 C CA . GLN A 1 94 ? 21.770 -6.979 -42.828 1.00 91.25 94 GLN A CA 1
ATOM 716 C C . GLN A 1 94 ? 22.147 -8.016 -43.891 1.00 91.25 94 GLN A C 1
ATOM 718 O O . GLN A 1 94 ? 23.263 -8.014 -44.399 1.00 91.25 94 GLN A O 1
ATOM 723 N N . GLY A 1 95 ? 21.248 -8.957 -44.188 1.00 86.06 95 GLY A N 1
ATOM 724 C CA . GLY A 1 95 ? 21.540 -10.048 -45.125 1.00 86.06 95 GLY A CA 1
ATOM 725 C C . GLY A 1 95 ? 22.768 -10.898 -44.744 1.00 86.06 95 GLY A C 1
ATOM 726 O O . GLY A 1 95 ? 22.876 -11.391 -43.617 1.00 86.06 95 GLY A O 1
ATOM 727 N N . ALA A 1 96 ? 23.668 -11.109 -45.711 1.00 81.31 96 ALA A N 1
ATOM 728 C CA . ALA A 1 96 ? 24.887 -11.914 -45.564 1.00 81.31 96 ALA A CA 1
ATOM 729 C C . ALA A 1 96 ? 26.127 -11.101 -45.143 1.00 81.31 96 ALA A C 1
ATOM 731 O O . ALA A 1 96 ? 27.202 -11.684 -44.996 1.00 81.31 96 ALA A O 1
ATOM 732 N N . ASP A 1 97 ? 25.982 -9.791 -44.944 1.00 78.75 97 ASP A N 1
ATOM 733 C CA . ASP A 1 97 ? 27.104 -8.897 -44.676 1.00 78.75 97 ASP A CA 1
ATOM 734 C C . ASP A 1 97 ? 27.678 -9.077 -43.260 1.00 78.75 97 ASP A C 1
ATOM 736 O O . ASP A 1 97 ? 27.027 -9.599 -42.343 1.00 78.75 97 ASP A O 1
ATOM 740 N N . GLU A 1 98 ? 28.928 -8.634 -43.084 1.00 80.19 98 GLU A N 1
ATOM 741 C CA . GLU A 1 98 ? 29.584 -8.581 -41.777 1.00 80.19 98 GLU A CA 1
ATOM 742 C C . GLU A 1 98 ? 28.818 -7.663 -40.815 1.00 80.19 98 GLU A C 1
ATOM 744 O O . GLU A 1 98 ? 28.250 -6.639 -41.203 1.00 80.19 98 GLU A O 1
ATOM 749 N N . ALA A 1 99 ? 28.798 -8.031 -39.531 1.00 88.12 99 ALA A N 1
ATOM 750 C CA . ALA A 1 99 ? 28.114 -7.242 -38.517 1.00 88.12 99 ALA A CA 1
ATOM 751 C C . ALA A 1 99 ? 28.799 -5.878 -38.345 1.00 88.12 99 ALA A C 1
ATOM 753 O O . ALA A 1 99 ? 29.996 -5.805 -38.070 1.00 88.12 99 ALA A O 1
ATOM 754 N N . MET A 1 100 ? 28.027 -4.798 -38.457 1.00 93.50 100 MET A N 1
ATOM 755 C CA . MET A 1 100 ? 28.498 -3.437 -38.191 1.00 93.50 100 MET A CA 1
ATOM 756 C C . MET A 1 100 ? 28.117 -2.983 -36.782 1.00 93.50 100 MET A C 1
ATOM 758 O O . MET A 1 100 ? 27.149 -3.466 -36.195 1.00 93.50 100 MET A O 1
ATOM 762 N N . GLU A 1 101 ? 28.855 -2.010 -36.256 1.00 95.12 101 GLU A N 1
ATOM 763 C CA . GLU A 1 101 ? 28.672 -1.491 -34.900 1.00 95.12 101 GLU A CA 1
ATOM 764 C C . GLU A 1 101 ? 28.116 -0.059 -34.901 1.00 95.12 101 GLU A C 1
ATOM 766 O O . GLU A 1 101 ? 28.677 0.861 -35.507 1.00 95.12 101 GLU A O 1
ATOM 771 N N . VAL A 1 102 ? 27.006 0.123 -34.187 1.00 95.38 102 VAL A N 1
ATOM 772 C CA . VAL A 1 102 ? 26.267 1.384 -34.033 1.00 95.38 102 VAL A CA 1
ATOM 773 C C . VAL A 1 102 ? 26.197 1.721 -32.549 1.00 95.38 102 VAL A C 1
ATOM 775 O O . VAL A 1 102 ? 25.775 0.882 -31.760 1.00 95.38 102 VAL A O 1
ATOM 778 N N . ILE A 1 103 ? 26.583 2.932 -32.141 1.00 95.31 103 ILE A N 1
ATOM 779 C CA . ILE A 1 103 ? 26.523 3.336 -30.731 1.00 95.31 103 ILE A CA 1
ATOM 780 C C . ILE A 1 103 ? 25.400 4.352 -30.551 1.00 95.31 103 ILE A C 1
ATOM 782 O O . ILE A 1 103 ? 25.472 5.487 -31.020 1.00 95.31 103 ILE A O 1
ATOM 786 N N . LEU A 1 104 ? 24.369 3.957 -29.812 1.00 94.38 104 LEU A N 1
ATOM 787 C CA . LEU A 1 104 ? 23.287 4.842 -29.411 1.00 94.38 104 LEU A CA 1
ATOM 788 C C . LEU A 1 104 ? 23.614 5.476 -28.064 1.00 94.38 104 LEU A C 1
ATOM 790 O O . LEU A 1 104 ? 23.884 4.780 -27.087 1.00 94.38 104 LEU A O 1
ATOM 794 N N . LYS A 1 105 ? 23.546 6.805 -28.000 1.00 91.56 105 LYS A N 1
ATOM 795 C CA . LYS A 1 105 ? 23.621 7.555 -26.743 1.00 91.56 105 LYS A CA 1
ATOM 796 C C . LYS A 1 105 ? 22.216 7.869 -26.251 1.00 91.56 105 LYS A C 1
ATOM 798 O O . LYS A 1 105 ? 21.327 8.142 -27.059 1.00 91.56 105 LYS A O 1
ATOM 803 N N . ALA A 1 106 ? 22.037 7.837 -24.935 1.00 85.62 106 ALA A N 1
ATOM 804 C CA . ALA A 1 106 ? 20.790 8.194 -24.286 1.00 85.62 106 ALA A CA 1
ATOM 805 C C . ALA A 1 106 ? 20.399 9.617 -24.691 1.00 85.62 106 ALA A C 1
ATOM 807 O O . ALA A 1 106 ? 21.205 10.547 -24.574 1.00 85.62 106 ALA A O 1
ATOM 808 N N . SER A 1 107 ? 19.173 9.779 -25.179 1.00 80.44 107 SER A N 1
ATOM 809 C CA . SER A 1 107 ? 18.627 11.113 -25.403 1.00 80.44 107 SER A CA 1
ATOM 810 C C . SER A 1 107 ? 18.377 11.787 -24.058 1.00 80.44 107 SER A C 1
ATOM 812 O O . SER A 1 107 ? 17.871 11.167 -23.126 1.00 80.44 107 SER A O 1
ATOM 814 N N . VAL A 1 108 ? 18.741 13.066 -23.953 1.00 64.44 108 VAL A N 1
ATOM 815 C CA . VAL A 1 108 ? 18.435 13.908 -22.783 1.00 64.44 108 VAL A CA 1
ATOM 816 C C . VAL A 1 108 ? 16.998 14.437 -22.860 1.00 64.44 108 VAL A C 1
ATOM 818 O O . VAL A 1 108 ? 16.628 15.295 -22.070 1.00 64.44 108 VAL A O 1
ATOM 821 N N . GLU A 1 109 ? 16.180 13.953 -23.803 1.00 59.00 109 GLU A N 1
ATOM 822 C CA . GLU A 1 109 ? 14.762 14.301 -23.854 1.00 59.00 109 GLU A CA 1
ATOM 823 C C . GLU A 1 109 ? 14.142 14.082 -22.477 1.00 59.00 109 GLU A C 1
ATOM 825 O O . GLU A 1 109 ? 14.135 12.975 -21.931 1.00 59.00 109 GLU A O 1
ATOM 830 N N . GLU A 1 110 ? 13.735 15.207 -21.883 1.00 48.34 110 GLU A N 1
ATOM 831 C CA . GLU A 1 110 ? 13.244 15.287 -20.522 1.00 48.34 110 GLU A CA 1
ATOM 832 C C . GLU A 1 110 ? 12.199 14.202 -20.336 1.00 48.34 110 GLU A C 1
ATOM 834 O O . GLU A 1 110 ? 11.276 14.084 -21.147 1.00 48.34 110 GLU A O 1
ATOM 839 N N . LYS A 1 111 ? 12.364 13.406 -19.272 1.00 51.59 111 LYS A N 1
ATOM 840 C CA . LYS A 1 111 ? 11.352 12.470 -18.795 1.00 51.59 111 LYS A CA 1
ATOM 841 C C . LYS A 1 111 ? 10.051 13.257 -18.676 1.00 51.59 111 LYS A C 1
ATOM 843 O O . LYS A 1 111 ? 9.810 13.891 -17.649 1.00 51.59 111 LYS A O 1
ATOM 848 N N . LYS A 1 112 ? 9.219 13.256 -19.722 1.00 45.59 112 LYS A N 1
ATOM 849 C CA . LYS A 1 112 ? 7.849 13.734 -19.607 1.00 45.59 112 LYS A CA 1
ATOM 850 C C . LYS A 1 112 ? 7.300 12.917 -18.460 1.00 45.59 112 LYS A C 1
ATOM 852 O O . LYS A 1 112 ? 7.363 11.690 -18.511 1.00 45.59 112 LYS A O 1
ATOM 857 N N . ALA A 1 113 ? 6.871 13.596 -17.401 1.00 45.91 113 ALA A N 1
ATOM 858 C CA . ALA A 1 113 ? 6.146 12.975 -16.314 1.00 45.91 113 ALA A CA 1
ATOM 859 C C . ALA A 1 113 ? 4.889 12.377 -16.946 1.00 45.91 113 ALA A C 1
ATOM 861 O O . ALA A 1 113 ? 3.871 13.050 -17.107 1.00 45.91 113 ALA A O 1
ATOM 862 N N . VAL A 1 114 ? 5.009 11.144 -17.440 1.00 51.44 114 VAL A N 1
ATOM 863 C CA . VAL A 1 114 ? 3.894 10.393 -17.981 1.00 51.44 114 VAL A CA 1
ATOM 864 C C . VAL A 1 114 ? 2.941 10.309 -16.816 1.00 51.44 114 VAL A C 1
ATOM 866 O O . VAL A 1 114 ? 3.327 9.888 -15.724 1.00 51.44 114 VAL A O 1
ATOM 869 N N . SER A 1 115 ? 1.724 10.807 -17.020 1.00 53.91 115 SER A N 1
ATOM 870 C CA . SER A 1 115 ? 0.693 10.709 -16.006 1.00 53.91 115 SER A CA 1
ATOM 871 C C . SER A 1 115 ? 0.627 9.233 -15.621 1.00 53.91 115 SER A C 1
ATOM 873 O O . SER A 1 115 ? 0.324 8.412 -16.490 1.00 53.91 115 SER A O 1
ATOM 875 N N . GLY A 1 116 ? 1.019 8.903 -14.388 1.00 61.44 116 GLY A N 1
ATOM 876 C CA . GLY A 1 116 ? 1.207 7.517 -13.977 1.00 61.44 116 GLY A CA 1
ATOM 877 C C . GLY A 1 116 ? -0.030 6.694 -14.308 1.00 61.44 116 GLY A C 1
ATOM 878 O O . GLY A 1 116 ? -1.149 7.231 -14.365 1.00 61.44 116 GLY A O 1
ATOM 879 N N . SER A 1 117 ? 0.172 5.400 -14.543 1.00 82.25 117 SER A N 1
ATOM 880 C CA . SER A 1 117 ? -0.932 4.462 -14.711 1.00 82.25 117 SER A CA 1
ATOM 881 C C . SER A 1 117 ? -1.913 4.599 -13.534 1.00 82.25 117 SER A C 1
ATOM 883 O O . SER A 1 117 ? -1.543 5.058 -12.446 1.00 82.25 117 SER A O 1
ATOM 885 N N . SER A 1 118 ? -3.188 4.247 -13.719 1.00 88.31 118 SER A N 1
ATOM 886 C CA . SER A 1 118 ? -4.202 4.405 -12.661 1.00 88.31 118 SER A CA 1
ATOM 887 C C . SER A 1 118 ? -3.798 3.730 -11.341 1.00 88.31 118 SER A C 1
ATOM 889 O O . SER A 1 118 ? -4.171 4.194 -10.268 1.00 88.31 118 SER A O 1
ATOM 891 N N . GLN A 1 119 ? -2.992 2.668 -11.421 1.00 91.69 119 GLN A N 1
ATOM 892 C CA . GLN A 1 119 ? -2.408 1.953 -10.289 1.00 91.69 119 GLN A CA 1
ATOM 893 C C . GLN A 1 119 ? -1.417 2.821 -9.500 1.00 91.69 119 GLN A C 1
ATOM 895 O O . GLN A 1 119 ? -1.458 2.830 -8.274 1.00 91.69 119 GLN A O 1
ATOM 900 N N . MET A 1 120 ? -0.548 3.572 -10.181 1.00 91.88 120 MET A N 1
ATOM 901 C CA . MET A 1 120 ? 0.412 4.477 -9.535 1.00 91.88 120 MET A CA 1
ATOM 902 C C . MET A 1 120 ? -0.276 5.688 -8.916 1.00 91.88 120 MET A C 1
ATOM 904 O O . MET A 1 120 ? 0.048 6.069 -7.792 1.00 91.88 120 MET A O 1
ATOM 908 N N . ARG A 1 121 ? -1.268 6.262 -9.612 1.00 92.25 121 ARG A N 1
ATOM 909 C CA . ARG A 1 121 ? -2.058 7.379 -9.067 1.00 92.25 121 ARG A CA 1
ATOM 910 C C . ARG A 1 121 ? -2.765 6.993 -7.770 1.00 92.25 121 ARG A C 1
ATOM 912 O O . ARG A 1 121 ? -2.825 7.801 -6.854 1.00 92.25 121 ARG A O 1
ATOM 919 N N . ALA A 1 122 ? -3.202 5.739 -7.643 1.00 95.31 122 ALA A N 1
ATOM 920 C CA . ALA A 1 122 ? -3.777 5.239 -6.396 1.00 95.31 122 ALA A CA 1
ATOM 921 C C . ALA A 1 122 ? -2.813 5.356 -5.197 1.00 95.31 122 ALA A C 1
ATOM 923 O O . ALA A 1 122 ? -3.271 5.614 -4.088 1.00 95.31 122 ALA A O 1
ATOM 924 N N . LEU A 1 123 ? -1.495 5.204 -5.401 1.00 96.44 123 LEU A N 1
ATOM 925 C CA . LEU A 1 123 ? -0.492 5.423 -4.349 1.00 96.44 123 LEU A CA 1
ATOM 926 C C . LEU A 1 123 ? -0.238 6.910 -4.080 1.00 96.44 123 LEU A C 1
ATOM 928 O O . LEU A 1 123 ? 0.031 7.265 -2.939 1.00 96.44 123 LEU A O 1
ATOM 932 N N . GLN A 1 124 ? -0.347 7.781 -5.090 1.00 94.19 124 GLN A N 1
ATOM 933 C CA . GLN A 1 124 ? -0.261 9.241 -4.907 1.00 94.19 124 GLN A CA 1
ATOM 934 C C . GLN A 1 124 ? -1.390 9.800 -4.060 1.00 94.19 124 GLN A C 1
ATOM 936 O O . GLN A 1 124 ? -1.182 10.699 -3.255 1.00 94.19 124 GLN A O 1
ATOM 941 N N . GLU A 1 125 ? -2.592 9.297 -4.312 1.00 95.62 125 GLU A N 1
ATOM 942 C CA . GLU A 1 125 ? -3.833 9.757 -3.696 1.00 95.62 125 GLU A CA 1
ATOM 943 C C . GLU A 1 125 ? -4.152 8.991 -2.404 1.00 95.62 125 GLU A C 1
ATOM 945 O O . GLU A 1 125 ? -5.190 9.220 -1.777 1.00 95.62 125 GLU A O 1
ATOM 950 N N . ALA A 1 126 ? -3.277 8.062 -2.011 1.00 97.81 126 ALA A N 1
ATOM 951 C CA . ALA A 1 126 ? -3.427 7.284 -0.798 1.00 97.81 126 ALA A CA 1
ATOM 952 C C . ALA A 1 126 ? -3.381 8.176 0.449 1.00 97.81 126 ALA A C 1
ATOM 954 O O . ALA A 1 126 ? -2.764 9.240 0.478 1.00 97.81 126 ALA A O 1
ATOM 955 N N . LYS A 1 127 ? -4.020 7.707 1.519 1.00 97.62 127 LYS A N 1
ATOM 956 C CA . LYS A 1 127 ? -4.059 8.403 2.806 1.00 97.62 127 LYS A CA 1
ATOM 957 C C . LYS A 1 127 ? -3.244 7.655 3.832 1.00 97.62 127 LYS A C 1
ATOM 959 O O . LYS A 1 127 ? -3.552 6.510 4.159 1.00 97.62 127 LYS A O 1
ATOM 964 N N . TRP A 1 128 ? -2.227 8.305 4.374 1.00 98.06 128 TRP A N 1
ATOM 965 C CA . TRP A 1 128 ? -1.441 7.740 5.459 1.00 98.06 128 TRP A CA 1
ATOM 966 C C . TRP A 1 128 ? -2.033 8.151 6.805 1.00 98.06 128 TRP A C 1
ATOM 968 O O . TRP A 1 128 ? -2.012 9.316 7.181 1.00 98.06 128 TRP A O 1
ATOM 978 N N . TRP A 1 129 ? -2.563 7.181 7.540 1.00 96.81 129 TRP A N 1
ATOM 979 C CA . TRP A 1 129 ? -3.276 7.416 8.795 1.00 96.81 129 TRP A CA 1
ATOM 980 C C . TRP A 1 129 ? -2.355 7.370 10.024 1.00 96.81 129 TRP A C 1
ATOM 982 O O . TRP A 1 129 ? -2.596 8.055 11.020 1.00 96.81 129 TRP A O 1
ATOM 992 N N . GLY A 1 130 ? -1.269 6.602 9.951 1.00 95.88 130 GLY A N 1
ATOM 993 C CA . GLY A 1 130 ? -0.368 6.356 11.076 1.00 95.88 130 GLY A CA 1
ATOM 994 C C . GLY A 1 130 ? -0.456 4.915 11.581 1.00 95.88 130 GLY A C 1
ATOM 995 O O . GLY A 1 130 ? -0.947 4.044 10.866 1.00 95.88 130 GLY A O 1
ATOM 996 N N . PRO A 1 131 ? 0.031 4.620 12.793 1.00 96.38 131 PRO A N 1
ATOM 997 C CA . PRO A 1 131 ? -0.03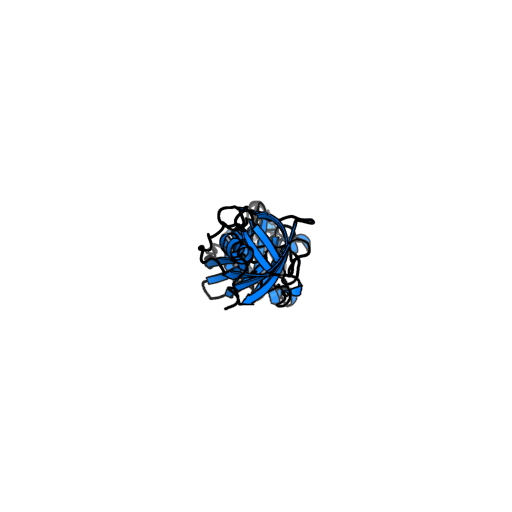1 3.275 13.347 1.00 96.38 131 PRO A CA 1
ATOM 998 C C . PRO A 1 131 ? -1.438 2.902 13.830 1.00 96.38 131 PRO A C 1
ATOM 1000 O O . PRO A 1 131 ? -2.188 3.736 14.335 1.00 96.38 131 PRO A O 1
ATOM 1003 N N . ASP A 1 132 ? -1.735 1.607 13.771 1.00 97.62 132 ASP A N 1
ATOM 1004 C CA . ASP A 1 132 ? -2.973 1.019 14.283 1.00 97.62 132 ASP A CA 1
ATOM 1005 C C . ASP A 1 132 ? -2.892 0.842 15.810 1.00 97.62 132 ASP A C 1
ATOM 1007 O O . ASP A 1 132 ? -2.245 -0.081 16.319 1.00 97.62 132 ASP A O 1
ATOM 1011 N N . LEU A 1 133 ? -3.521 1.744 16.568 1.00 97.12 133 LEU A N 1
ATOM 1012 C CA . LEU A 1 133 ? -3.492 1.704 18.034 1.00 97.12 133 LEU A CA 1
ATOM 1013 C C . LEU A 1 133 ? -4.270 0.514 18.595 1.00 97.12 133 LEU A C 1
ATOM 1015 O O . LEU A 1 133 ? -3.941 0.027 19.674 1.00 97.12 133 LEU A O 1
ATOM 1019 N N . PHE A 1 134 ? -5.259 0.007 17.860 1.00 97.81 134 PHE A N 1
ATOM 1020 C CA . PHE A 1 134 ? -5.991 -1.178 18.281 1.00 97.81 134 PHE A CA 1
ATOM 1021 C C . PHE A 1 134 ? -5.076 -2.404 18.304 1.00 97.81 134 PHE A C 1
ATOM 1023 O O . PHE A 1 134 ? -5.048 -3.125 19.298 1.00 97.81 134 PHE A O 1
ATOM 1030 N N . PHE A 1 135 ? -4.276 -2.622 17.254 1.00 97.56 135 PHE A N 1
ATOM 1031 C CA . PHE A 1 135 ? -3.323 -3.737 17.239 1.00 97.56 135 PHE A CA 1
ATOM 1032 C C . PHE A 1 135 ? -2.246 -3.614 18.316 1.00 97.56 135 PHE A C 1
ATOM 1034 O O . PHE A 1 135 ? -1.825 -4.628 18.866 1.00 97.56 135 PHE A O 1
ATOM 1041 N N . ARG A 1 136 ? -1.842 -2.394 18.682 1.00 95.75 136 ARG A N 1
ATOM 1042 C CA . ARG A 1 136 ? -0.910 -2.184 19.801 1.00 95.75 136 ARG A CA 1
ATOM 1043 C C . ARG A 1 136 ? -1.487 -2.605 21.149 1.00 95.75 136 ARG A C 1
ATOM 1045 O O . ARG A 1 136 ? -0.744 -3.084 21.997 1.00 95.75 136 ARG A O 1
ATOM 1052 N N . GLU A 1 137 ? -2.785 -2.410 21.359 1.00 95.88 137 GLU A N 1
ATOM 1053 C CA . GLU A 1 137 ? -3.420 -2.662 22.657 1.00 95.88 137 GLU A CA 1
ATOM 1054 C C . GLU A 1 137 ? -4.077 -4.044 22.770 1.00 95.88 137 GLU A C 1
ATOM 1056 O O . GLU A 1 137 ? -4.090 -4.620 23.858 1.00 95.88 137 GLU A O 1
ATOM 1061 N N . TYR A 1 138 ? -4.611 -4.576 21.668 1.00 96.75 138 TYR A N 1
ATOM 1062 C CA . TYR A 1 138 ? -5.396 -5.818 21.632 1.00 96.75 138 TYR A CA 1
ATOM 1063 C C . TYR A 1 138 ? -4.918 -6.837 20.593 1.00 96.75 138 TYR A C 1
ATOM 1065 O O . TYR A 1 138 ? -5.454 -7.941 20.553 1.00 96.75 138 TYR A O 1
ATOM 1073 N N . GLY A 1 139 ? -3.941 -6.498 19.748 1.00 94.50 139 GLY A N 1
ATOM 1074 C CA . GLY A 1 139 ? -3.504 -7.371 18.657 1.00 94.50 139 GLY A CA 1
ATOM 1075 C C . GLY A 1 139 ? -2.765 -8.633 19.112 1.00 94.50 139 GLY A C 1
ATOM 1076 O O . GLY A 1 139 ? -2.745 -9.625 18.396 1.00 94.50 139 GLY A O 1
ATOM 1077 N N . GLY A 1 140 ? -2.166 -8.635 20.303 1.00 95.12 140 GLY A N 1
ATOM 1078 C CA . GLY A 1 140 ? -1.379 -9.781 20.770 1.00 95.12 140 GLY A CA 1
ATOM 1079 C C . GLY A 1 140 ? -0.199 -10.116 19.844 1.00 95.12 140 GLY A C 1
ATOM 1080 O O . GLY A 1 140 ? 0.265 -9.277 19.071 1.00 95.12 140 GLY A O 1
ATOM 1081 N N . GLU A 1 141 ? 0.313 -11.346 19.937 1.00 95.94 141 GLU A N 1
ATOM 1082 C CA . GLU A 1 141 ? 1.484 -11.780 19.158 1.00 95.94 141 GLU A CA 1
ATOM 1083 C C . GLU A 1 141 ? 1.191 -11.892 17.658 1.00 95.94 141 GLU A C 1
ATOM 1085 O O . GLU A 1 141 ? 2.022 -11.489 16.846 1.00 95.94 141 GLU A O 1
ATOM 1090 N N . GLU A 1 142 ? -0.005 -12.361 17.293 1.00 94.81 142 GLU A N 1
ATOM 1091 C CA . GLU A 1 142 ? -0.437 -12.554 15.902 1.00 94.81 142 GLU A CA 1
ATOM 1092 C C . GLU A 1 142 ? -0.354 -11.256 15.084 1.00 94.81 142 GLU A C 1
ATOM 1094 O O . GLU A 1 142 ? 0.146 -11.250 13.960 1.00 94.81 142 GLU A O 1
ATOM 1099 N N . TYR A 1 143 ? -0.767 -10.131 15.676 1.00 95.81 143 TYR A N 1
ATOM 1100 C CA . TYR A 1 143 ? -0.767 -8.822 15.017 1.00 95.81 143 TYR A CA 1
ATOM 1101 C C . TYR A 1 143 ? 0.435 -7.948 15.402 1.00 95.81 143 TYR A C 1
ATOM 1103 O O . TYR A 1 143 ? 0.525 -6.797 14.964 1.00 95.81 143 TYR A O 1
ATOM 1111 N N . SER A 1 144 ? 1.389 -8.478 16.175 1.00 94.88 144 SER A N 1
ATOM 1112 C CA . SER A 1 144 ? 2.614 -7.766 16.558 1.00 94.88 144 SER A CA 1
ATOM 1113 C C . SER A 1 144 ? 3.366 -7.193 15.344 1.00 94.88 144 SER A C 1
ATOM 1115 O O . SER A 1 144 ? 3.677 -5.994 15.373 1.00 94.88 144 SER A O 1
ATOM 1117 N N . PRO A 1 145 ? 3.551 -7.933 14.225 1.00 95.62 145 PRO A N 1
ATOM 1118 C CA . PRO A 1 145 ? 4.193 -7.382 13.032 1.00 95.62 145 PRO A CA 1
ATOM 1119 C C . PRO A 1 145 ? 3.448 -6.181 12.440 1.00 95.62 145 PRO A C 1
ATOM 1121 O O . PRO A 1 145 ? 4.085 -5.236 11.985 1.00 95.62 145 PRO A O 1
ATOM 1124 N N . LEU A 1 146 ? 2.110 -6.182 12.467 1.00 96.12 146 LEU A N 1
ATOM 1125 C CA . LEU A 1 146 ? 1.295 -5.086 11.931 1.00 96.12 146 LEU A CA 1
ATOM 1126 C C . LEU A 1 146 ? 1.237 -3.880 12.878 1.00 96.12 146 LEU A C 1
ATOM 1128 O O . LEU A 1 146 ? 1.165 -2.745 12.414 1.00 96.12 146 LEU A O 1
ATOM 1132 N N . SER A 1 147 ? 1.328 -4.098 14.194 1.00 95.31 147 SER A N 1
ATOM 1133 C CA . SER A 1 147 ? 1.289 -3.039 15.221 1.00 95.31 147 SER A CA 1
ATOM 1134 C C . SER A 1 147 ? 2.432 -2.012 15.119 1.00 95.31 147 SER A C 1
ATOM 1136 O O . SER A 1 147 ? 2.319 -0.880 15.612 1.00 95.31 147 SER A O 1
ATOM 1138 N N . GLN A 1 148 ? 3.535 -2.412 14.477 1.00 94.69 148 GLN A N 1
ATOM 1139 C CA . GLN A 1 148 ? 4.717 -1.582 14.226 1.00 94.69 148 GLN A CA 1
ATOM 1140 C C . GLN A 1 148 ? 4.683 -0.883 12.860 1.00 94.69 148 GLN A C 1
ATOM 1142 O O . GLN A 1 148 ? 5.514 -0.015 12.591 1.00 94.69 148 GLN A O 1
ATOM 1147 N N . LYS A 1 149 ? 3.730 -1.246 11.998 1.00 97.56 149 LYS A N 1
ATOM 1148 C CA . LYS A 1 149 ? 3.577 -0.687 10.655 1.00 97.56 149 LYS A CA 1
ATOM 1149 C C . LYS A 1 149 ? 2.614 0.498 10.637 1.00 97.56 149 LYS A C 1
ATOM 1151 O O . LYS A 1 149 ? 1.908 0.787 11.603 1.00 97.56 149 LYS A O 1
ATOM 1156 N N . GLN A 1 150 ? 2.611 1.196 9.510 1.00 97.62 150 GLN A N 1
ATOM 1157 C CA . GLN A 1 150 ? 1.759 2.341 9.226 1.00 97.62 150 GLN A CA 1
ATOM 1158 C C . GLN A 1 150 ? 0.581 1.926 8.353 1.00 97.62 150 GLN A C 1
ATOM 1160 O O . GLN A 1 150 ? 0.766 1.253 7.344 1.00 97.62 150 GLN A O 1
ATOM 1165 N N . GLN A 1 151 ? -0.618 2.364 8.710 1.00 97.75 151 GLN A N 1
ATOM 1166 C CA . GLN A 1 151 ? -1.821 2.199 7.912 1.00 97.75 151 GLN A CA 1
ATOM 1167 C C . GLN A 1 151 ? -1.834 3.221 6.774 1.00 97.75 151 GLN A C 1
ATOM 1169 O O . GLN A 1 151 ? -1.845 4.435 7.007 1.00 97.75 151 GLN A O 1
ATOM 1174 N N . VAL A 1 152 ? -1.878 2.723 5.543 1.00 98.31 152 VAL A N 1
ATOM 1175 C CA . VAL A 1 152 ? -2.048 3.518 4.328 1.00 98.31 152 VAL A CA 1
ATOM 1176 C C . VAL A 1 152 ? -3.304 3.043 3.615 1.00 98.31 152 VAL A C 1
ATOM 1178 O O . VAL A 1 152 ? -3.381 1.904 3.163 1.00 98.31 152 VAL A O 1
ATOM 1181 N N . GLU A 1 153 ? -4.316 3.899 3.546 1.00 97.94 153 GLU A N 1
ATOM 1182 C CA . GLU A 1 153 ? -5.542 3.622 2.811 1.00 97.94 153 GLU A CA 1
ATOM 1183 C C . GLU A 1 153 ? -5.350 3.959 1.334 1.00 97.94 153 GLU A C 1
ATOM 1185 O O . GLU A 1 153 ? -5.060 5.100 0.980 1.00 97.94 153 GLU A O 1
ATOM 1190 N N . VAL A 1 154 ? -5.564 2.968 0.474 1.00 97.69 154 VAL A N 1
ATOM 1191 C CA . VAL A 1 154 ? -5.455 3.099 -0.978 1.00 97.69 154 VAL A CA 1
ATOM 1192 C C . VAL A 1 154 ? -6.839 2.957 -1.597 1.00 97.69 154 VAL A C 1
ATOM 1194 O O . VAL A 1 154 ? -7.596 2.046 -1.252 1.00 97.69 154 VAL A O 1
ATOM 1197 N N . ALA A 1 155 ? -7.162 3.847 -2.535 1.00 95.75 155 ALA A N 1
ATOM 1198 C CA . ALA A 1 155 ? -8.355 3.752 -3.364 1.00 95.75 155 ALA A CA 1
ATOM 1199 C C . ALA A 1 155 ? -7.954 3.335 -4.783 1.00 95.75 155 ALA A C 1
ATOM 1201 O O . ALA A 1 155 ? -7.262 4.074 -5.475 1.00 95.75 155 ALA A O 1
ATOM 1202 N N . CYS A 1 156 ? -8.392 2.156 -5.225 1.00 92.31 156 CYS A N 1
ATOM 1203 C CA . CYS A 1 156 ? -8.148 1.679 -6.584 1.00 92.31 156 CYS A CA 1
ATOM 1204 C C . CYS A 1 156 ? -9.481 1.312 -7.243 1.00 92.31 156 CYS A C 1
ATOM 1206 O O . CYS A 1 156 ? -10.184 0.396 -6.811 1.00 92.31 156 CYS A O 1
ATOM 1208 N N . GLY A 1 157 ? -9.870 2.072 -8.269 1.00 88.75 157 GLY A N 1
ATOM 1209 C CA . GLY A 1 157 ? -11.186 1.938 -8.890 1.00 88.75 157 GLY A CA 1
ATOM 1210 C C . GLY A 1 157 ? -12.317 2.225 -7.895 1.00 88.75 157 GLY A C 1
ATOM 1211 O O . GLY A 1 157 ? -12.426 3.331 -7.371 1.00 88.75 157 GLY A O 1
ATOM 1212 N N . LYS A 1 158 ? -13.183 1.234 -7.652 1.00 89.06 158 LYS A N 1
ATOM 1213 C CA . LYS A 1 158 ? -14.309 1.341 -6.701 1.00 89.06 158 LYS A CA 1
ATOM 1214 C C . LYS A 1 158 ? -13.974 0.823 -5.302 1.00 89.06 158 LYS A C 1
ATOM 1216 O O . LYS A 1 158 ? -14.797 0.956 -4.398 1.00 89.06 158 LYS A O 1
ATOM 1221 N N . GLU A 1 159 ? -12.802 0.224 -5.125 1.00 92.94 159 GLU A N 1
ATOM 1222 C CA . GLU A 1 159 ? -12.423 -0.421 -3.876 1.00 92.94 159 GLU A CA 1
ATOM 1223 C C . GLU A 1 159 ? -11.488 0.458 -3.049 1.00 92.94 159 GLU A C 1
ATOM 1225 O O . GLU A 1 159 ? -10.660 1.204 -3.576 1.00 92.94 159 GLU A O 1
ATOM 1230 N N . ARG A 1 160 ? -11.627 0.348 -1.727 1.00 95.06 160 ARG A N 1
ATOM 1231 C CA . ARG A 1 160 ? -10.728 0.955 -0.746 1.00 95.06 160 ARG A CA 1
ATOM 1232 C C . ARG A 1 160 ? -10.262 -0.111 0.221 1.00 95.06 160 ARG A C 1
ATOM 1234 O O . ARG A 1 160 ? -11.077 -0.871 0.737 1.00 95.06 160 ARG A O 1
ATOM 1241 N N . TYR A 1 161 ? -8.969 -0.143 0.486 1.00 96.50 161 TYR A N 1
ATOM 1242 C CA . TYR A 1 161 ? -8.353 -1.097 1.402 1.00 96.50 161 TYR A CA 1
ATOM 1243 C C . TYR A 1 161 ? -7.181 -0.441 2.123 1.00 96.50 161 TYR A C 1
ATOM 1245 O O . TYR A 1 161 ? -6.730 0.640 1.743 1.00 96.50 161 TYR A O 1
ATOM 1253 N N . VAL A 1 162 ? -6.723 -1.079 3.196 1.00 97.56 162 VAL A N 1
ATOM 1254 C CA . VAL A 1 162 ? -5.622 -0.580 4.017 1.00 97.56 162 VAL A CA 1
ATOM 1255 C C . VAL A 1 162 ? -4.420 -1.487 3.843 1.00 97.56 162 VAL A C 1
ATOM 1257 O O . VAL A 1 162 ? -4.519 -2.705 3.963 1.00 97.56 162 VAL A O 1
ATOM 1260 N N . LEU A 1 163 ? -3.282 -0.868 3.572 1.00 98.12 163 LEU A N 1
ATOM 1261 C CA . LEU A 1 163 ? -1.974 -1.488 3.596 1.00 98.12 163 LEU A CA 1
ATOM 1262 C C . LEU A 1 163 ? -1.288 -1.176 4.916 1.00 98.12 163 LEU A C 1
ATOM 1264 O O . LEU A 1 163 ? -1.412 -0.073 5.444 1.00 98.12 163 LEU A O 1
ATOM 1268 N N . TYR A 1 164 ? -0.530 -2.142 5.417 1.00 98.00 164 TYR A N 1
ATOM 1269 C CA . TYR A 1 164 ? 0.330 -1.971 6.578 1.00 98.00 164 TYR A CA 1
ATOM 1270 C C . TYR A 1 164 ? 1.771 -1.908 6.086 1.00 98.00 164 TYR A C 1
ATOM 1272 O O . TYR A 1 164 ? 2.331 -2.934 5.701 1.00 98.00 164 TYR A O 1
ATOM 1280 N N . LEU A 1 165 ? 2.345 -0.704 6.075 1.00 98.25 165 LEU A N 1
ATOM 1281 C CA . LEU A 1 165 ? 3.650 -0.409 5.488 1.00 98.25 165 LEU A CA 1
ATOM 1282 C C . LEU A 1 165 ? 4.709 -0.122 6.554 1.00 98.25 165 LEU A C 1
ATOM 1284 O O . LEU A 1 165 ? 4.496 0.661 7.481 1.00 98.25 165 LEU A O 1
ATOM 1288 N N . GLY A 1 166 ? 5.862 -0.759 6.409 1.00 97.69 166 GLY A N 1
ATOM 1289 C CA . GLY A 1 166 ? 7.106 -0.446 7.097 1.00 97.69 166 GLY A CA 1
ATOM 1290 C C . GLY A 1 166 ? 8.120 0.198 6.153 1.00 97.69 166 GLY A C 1
ATOM 1291 O O . GLY A 1 166 ? 7.977 0.165 4.932 1.00 97.69 166 GLY A O 1
ATOM 1292 N N . CYS A 1 167 ? 9.172 0.781 6.725 1.00 96.06 167 CYS A N 1
ATOM 1293 C CA . CYS A 1 167 ? 10.313 1.256 5.944 1.00 96.06 167 CYS A CA 1
ATOM 1294 C C . CYS A 1 167 ? 10.949 0.078 5.190 1.00 96.06 167 CYS A C 1
ATOM 1296 O O . CYS A 1 167 ? 11.165 -0.977 5.789 1.00 96.06 167 CYS A O 1
ATOM 1298 N N . LYS A 1 168 ? 11.280 0.279 3.909 1.00 96.56 168 LYS A N 1
ATOM 1299 C CA . LYS A 1 168 ? 11.832 -0.732 2.992 1.00 96.56 168 LYS A CA 1
ATOM 1300 C C . LYS A 1 168 ? 10.886 -1.861 2.582 1.00 96.56 168 LYS A C 1
ATOM 1302 O O . LYS A 1 168 ? 11.335 -2.811 1.941 1.00 96.56 168 LYS A O 1
ATOM 1307 N N . ASP A 1 169 ? 9.600 -1.783 2.922 1.00 98.00 169 ASP A N 1
ATOM 1308 C CA . ASP A 1 169 ? 8.627 -2.726 2.372 1.00 98.00 169 ASP A CA 1
ATOM 1309 C C . ASP A 1 169 ? 8.543 -2.549 0.849 1.00 98.00 169 ASP A C 1
ATOM 1311 O O . ASP A 1 169 ? 8.540 -1.426 0.334 1.00 98.00 169 ASP A O 1
ATOM 1315 N N . PHE A 1 170 ? 8.443 -3.669 0.138 1.00 97.88 170 PHE A N 1
ATOM 1316 C CA . PHE A 1 170 ? 8.120 -3.692 -1.283 1.00 97.88 170 PHE A CA 1
ATOM 1317 C C . PHE A 1 170 ? 6.645 -4.020 -1.474 1.00 97.88 170 PHE A C 1
ATOM 1319 O O . PHE A 1 170 ? 6.040 -4.741 -0.677 1.00 97.88 170 PHE A O 1
ATOM 1326 N N . LEU A 1 171 ? 6.070 -3.504 -2.554 1.00 98.00 171 LEU A N 1
ATOM 1327 C CA . LEU A 1 171 ? 4.697 -3.755 -2.945 1.00 98.00 171 LEU A CA 1
ATOM 1328 C C . LEU A 1 171 ? 4.636 -4.188 -4.403 1.00 98.00 171 LEU A C 1
ATOM 1330 O O . LEU A 1 171 ? 5.318 -3.613 -5.244 1.00 98.00 171 LEU A O 1
ATOM 1334 N N . SER A 1 172 ? 3.765 -5.138 -4.717 1.00 96.94 172 SER A N 1
ATOM 1335 C CA . SER A 1 172 ? 3.439 -5.507 -6.095 1.00 96.94 172 SER A CA 1
ATOM 1336 C C . SER A 1 172 ? 1.947 -5.317 -6.332 1.00 96.94 172 SER A C 1
ATOM 1338 O O . SER A 1 172 ? 1.136 -5.517 -5.420 1.00 96.94 172 SER A O 1
ATOM 1340 N N . PHE A 1 173 ? 1.584 -4.867 -7.531 1.00 96.06 173 PHE A N 1
ATOM 1341 C CA . PHE A 1 173 ? 0.189 -4.691 -7.910 1.00 96.06 173 PHE A CA 1
ATOM 1342 C C . PHE A 1 173 ? -0.363 -5.965 -8.559 1.00 96.06 173 PHE A C 1
ATOM 1344 O O . PHE A 1 173 ? -0.113 -6.221 -9.731 1.00 96.06 173 PHE A O 1
ATOM 1351 N N . ARG A 1 174 ? -1.158 -6.729 -7.811 1.00 94.50 174 ARG A N 1
ATOM 1352 C CA . ARG A 1 174 ? -1.761 -7.997 -8.243 1.00 94.50 174 ARG A CA 1
ATOM 1353 C C . ARG A 1 174 ? -3.249 -8.016 -7.935 1.00 94.50 174 ARG A C 1
ATOM 1355 O O . ARG A 1 174 ? -3.697 -7.372 -6.988 1.00 94.50 174 ARG A O 1
ATOM 1362 N N . ASP A 1 175 ? -4.032 -8.705 -8.757 1.00 92.81 175 ASP A N 1
ATOM 1363 C CA . ASP A 1 175 ? -5.489 -8.824 -8.577 1.00 92.81 1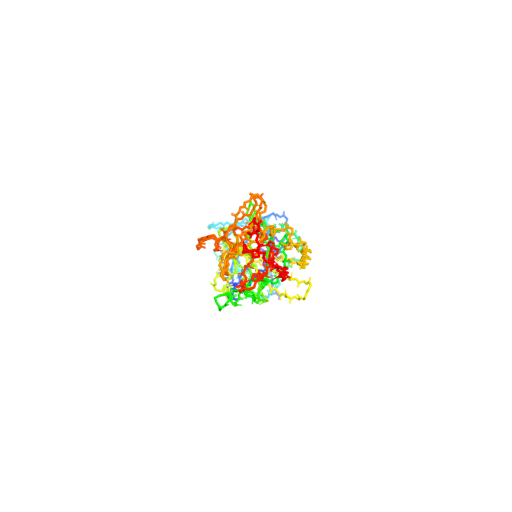75 ASP A CA 1
ATOM 1364 C C . ASP A 1 175 ? -6.210 -7.469 -8.413 1.00 92.81 175 ASP A C 1
ATOM 1366 O O . ASP A 1 175 ? -7.158 -7.317 -7.639 1.00 92.81 175 ASP A O 1
ATOM 1370 N N . GLY A 1 176 ? -5.731 -6.438 -9.120 1.00 92.56 176 GLY A N 1
ATOM 1371 C CA . GLY A 1 176 ? -6.295 -5.088 -9.052 1.00 92.56 176 GLY A CA 1
ATOM 1372 C C . GLY A 1 176 ? -5.957 -4.307 -7.774 1.00 92.56 176 GLY A C 1
ATOM 1373 O O . GLY A 1 176 ? -6.568 -3.264 -7.528 1.00 92.56 176 GLY A O 1
ATOM 1374 N N . LYS A 1 177 ? -5.009 -4.781 -6.954 1.00 96.06 177 LYS A N 1
ATOM 1375 C CA . LYS A 1 177 ? -4.625 -4.158 -5.680 1.00 96.06 177 LYS A CA 1
ATOM 1376 C C . LYS A 1 177 ? -3.119 -4.161 -5.472 1.00 96.06 177 LYS A C 1
ATOM 1378 O O . LYS A 1 177 ? -2.406 -5.069 -5.873 1.00 96.06 177 LYS A O 1
ATOM 1383 N N . TRP A 1 178 ? -2.638 -3.158 -4.757 1.00 97.38 178 TRP A N 1
ATOM 1384 C CA . TRP A 1 178 ? -1.315 -3.194 -4.163 1.00 97.38 178 TRP A CA 1
ATOM 1385 C C . TRP A 1 178 ? -1.314 -4.185 -3.004 1.00 97.38 178 TRP A C 1
ATOM 1387 O O . TRP A 1 178 ? -2.251 -4.216 -2.207 1.00 97.38 178 TRP A O 1
ATOM 1397 N N . ALA A 1 179 ? -0.256 -4.978 -2.899 1.00 97.06 179 ALA A N 1
ATOM 1398 C CA . ALA A 1 179 ? -0.025 -5.885 -1.787 1.00 97.06 179 ALA A CA 1
ATOM 1399 C C . ALA A 1 179 ? 1.441 -5.811 -1.367 1.00 97.06 179 ALA A C 1
ATOM 1401 O O . ALA A 1 179 ? 2.325 -5.739 -2.219 1.00 97.06 179 ALA A O 1
ATOM 1402 N N . VAL A 1 180 ? 1.696 -5.842 -0.058 1.00 97.50 180 VAL A N 1
ATOM 1403 C CA . VAL A 1 180 ? 3.060 -5.951 0.474 1.00 97.50 180 VAL A CA 1
ATOM 1404 C C . VAL A 1 180 ? 3.601 -7.340 0.146 1.00 97.50 180 VAL A C 1
ATOM 1406 O O . VAL A 1 180 ? 2.910 -8.336 0.361 1.00 97.50 180 VAL A O 1
ATOM 1409 N N . ILE A 1 181 ? 4.826 -7.396 -0.364 1.00 97.50 181 ILE A N 1
ATOM 1410 C CA . ILE A 1 181 ? 5.538 -8.637 -0.684 1.00 97.50 181 ILE A CA 1
ATOM 1411 C C . ILE A 1 181 ? 6.734 -8.807 0.254 1.00 97.50 181 ILE A C 1
ATOM 1413 O O . ILE A 1 181 ? 7.315 -7.818 0.707 1.00 97.50 181 ILE A O 1
ATOM 1417 N N . ALA A 1 182 ? 7.121 -10.049 0.556 1.00 93.81 182 ALA A N 1
ATOM 1418 C CA . ALA A 1 182 ? 8.215 -10.307 1.499 1.00 93.81 182 ALA A CA 1
ATOM 1419 C C . ALA A 1 182 ? 9.592 -9.925 0.924 1.00 93.81 182 ALA A C 1
ATOM 1421 O O . ALA A 1 182 ? 10.552 -9.710 1.666 1.00 93.81 182 ALA A O 1
ATOM 1422 N N . GLY A 1 183 ? 9.696 -9.819 -0.402 1.00 92.94 183 GLY A N 1
ATOM 1423 C CA . GLY A 1 183 ? 10.878 -9.318 -1.086 1.00 92.94 183 GLY A CA 1
ATOM 1424 C C . GLY A 1 183 ? 10.752 -9.382 -2.604 1.00 92.94 183 GLY A C 1
ATOM 1425 O O . GLY A 1 183 ? 9.790 -9.915 -3.147 1.00 92.94 183 GLY A O 1
ATOM 1426 N N . LEU A 1 184 ? 11.775 -8.883 -3.300 1.00 93.69 184 LEU A N 1
ATOM 1427 C CA . LEU A 1 184 ? 11.788 -8.728 -4.763 1.00 93.69 184 LEU A CA 1
ATOM 1428 C C . LEU A 1 184 ? 11.588 -10.032 -5.553 1.00 93.69 184 LEU A C 1
ATOM 1430 O O . LEU A 1 184 ? 11.169 -9.986 -6.701 1.00 93.69 184 LEU A O 1
ATOM 1434 N N . LYS A 1 185 ? 11.862 -11.200 -4.957 1.00 91.81 185 LYS A N 1
ATOM 1435 C CA . LYS A 1 185 ? 11.628 -12.502 -5.609 1.00 91.81 185 LYS A CA 1
ATOM 1436 C C . LYS A 1 185 ? 10.144 -12.832 -5.791 1.00 91.81 185 LYS A C 1
ATOM 1438 O O . LYS A 1 185 ? 9.824 -13.670 -6.623 1.00 91.81 185 LYS A O 1
ATOM 1443 N N . GLU A 1 186 ? 9.272 -12.207 -5.004 1.00 94.06 186 GLU A N 1
ATOM 1444 C CA . GLU A 1 186 ? 7.815 -12.354 -5.092 1.00 94.06 186 GLU A CA 1
ATOM 1445 C C . GLU A 1 186 ? 7.176 -11.286 -5.990 1.00 94.06 186 GLU A C 1
ATOM 1447 O O . GLU A 1 186 ? 5.957 -11.271 -6.143 1.00 94.06 186 GLU A O 1
ATOM 1452 N N . ALA A 1 187 ? 7.971 -10.372 -6.559 1.00 92.56 187 ALA A N 1
ATOM 1453 C CA . ALA A 1 187 ? 7.458 -9.363 -7.471 1.00 92.56 187 ALA A CA 1
ATOM 1454 C C . ALA A 1 187 ? 7.003 -10.019 -8.782 1.00 92.56 187 ALA A C 1
ATOM 1456 O O . ALA A 1 187 ? 7.748 -10.773 -9.413 1.00 92.56 187 ALA A O 1
ATOM 1457 N N . GLU A 1 188 ? 5.783 -9.706 -9.210 1.00 88.75 188 GLU A N 1
ATOM 1458 C CA . GLU A 1 188 ? 5.292 -10.105 -10.524 1.00 88.75 188 GLU A CA 1
ATOM 1459 C C . GLU A 1 188 ? 5.964 -9.242 -11.603 1.00 88.75 188 GLU A C 1
ATOM 1461 O O . GLU A 1 188 ? 5.959 -8.007 -11.544 1.00 88.75 188 GLU A O 1
ATOM 1466 N N . ARG A 1 189 ? 6.585 -9.893 -12.597 1.00 84.25 189 ARG A N 1
ATOM 1467 C CA . ARG A 1 189 ? 7.316 -9.194 -13.669 1.00 84.25 189 ARG A CA 1
ATOM 1468 C C . ARG A 1 189 ? 6.397 -8.285 -14.475 1.00 84.25 189 ARG A C 1
ATOM 1470 O O . ARG A 1 189 ? 6.762 -7.149 -14.749 1.00 84.25 189 ARG A O 1
ATOM 1477 N N . ASP A 1 190 ? 5.182 -8.743 -14.746 1.00 87.81 190 ASP A N 1
ATOM 1478 C CA . ASP A 1 190 ? 4.210 -8.021 -15.571 1.00 87.81 190 ASP A CA 1
ATOM 1479 C C . ASP A 1 190 ? 3.301 -7.097 -14.744 1.00 87.81 190 ASP A C 1
ATOM 1481 O O . ASP A 1 190 ? 2.262 -6.637 -15.216 1.00 87.81 190 ASP A O 1
ATOM 1485 N N . ALA A 1 191 ? 3.704 -6.797 -13.506 1.00 92.31 191 ALA A N 1
ATOM 1486 C CA . ALA A 1 191 ? 2.997 -5.911 -12.595 1.00 92.31 191 ALA A CA 1
ATOM 1487 C C . ALA A 1 191 ? 3.854 -4.700 -12.197 1.00 92.31 191 ALA A C 1
ATOM 1489 O O . ALA A 1 191 ? 5.075 -4.822 -12.062 1.00 92.31 191 ALA A O 1
ATOM 1490 N N . PRO A 1 192 ? 3.229 -3.535 -11.939 1.00 94.75 192 PRO A N 1
ATOM 1491 C CA . PRO A 1 192 ? 3.877 -2.438 -11.234 1.00 94.75 192 PRO A CA 1
ATOM 1492 C C . PRO A 1 192 ? 4.470 -2.874 -9.888 1.00 94.75 192 PRO A C 1
ATOM 1494 O O . PRO A 1 192 ? 3.892 -3.692 -9.161 1.00 94.75 192 PRO A O 1
ATOM 1497 N N . LEU A 1 193 ? 5.597 -2.263 -9.536 1.00 96.50 193 LEU A N 1
ATOM 1498 C CA . LEU A 1 193 ? 6.321 -2.490 -8.287 1.00 96.50 193 LEU A CA 1
ATOM 1499 C C . LEU A 1 193 ? 6.420 -1.173 -7.520 1.00 96.50 193 LEU A C 1
ATOM 1501 O O . LEU A 1 193 ? 6.521 -0.115 -8.127 1.00 96.50 193 LEU A O 1
ATOM 1505 N N . ALA A 1 194 ? 6.418 -1.213 -6.196 1.00 97.44 194 ALA A N 1
ATOM 1506 C CA . ALA A 1 194 ? 6.697 -0.046 -5.373 1.00 97.44 194 ALA A CA 1
ATOM 1507 C C . ALA A 1 194 ? 7.555 -0.401 -4.161 1.00 97.44 194 ALA A C 1
ATOM 1509 O O . ALA A 1 194 ? 7.667 -1.562 -3.772 1.00 97.44 194 ALA A O 1
ATOM 1510 N N . HIS A 1 195 ? 8.182 0.609 -3.580 1.00 97.75 195 HIS A N 1
ATOM 1511 C CA . HIS A 1 195 ? 9.104 0.503 -2.466 1.00 97.75 195 HIS A CA 1
ATOM 1512 C C . HIS A 1 195 ? 8.910 1.694 -1.533 1.00 97.75 195 HIS A C 1
ATOM 1514 O O . HIS A 1 195 ? 8.911 2.849 -1.964 1.00 97.75 195 HIS A O 1
ATOM 1520 N N . VAL A 1 196 ? 8.766 1.416 -0.240 1.00 98.06 196 VAL A N 1
ATOM 1521 C CA . VAL A 1 196 ? 8.714 2.450 0.796 1.00 98.06 196 VAL A CA 1
ATOM 1522 C C . VAL A 1 196 ? 10.135 2.941 1.056 1.00 98.06 196 VAL A C 1
ATOM 1524 O O . VAL A 1 196 ? 10.882 2.344 1.834 1.00 98.06 196 VAL A O 1
ATOM 1527 N N . GLN A 1 197 ? 10.507 4.028 0.383 1.00 96.94 197 GLN A N 1
ATOM 1528 C CA . GLN A 1 197 ? 11.855 4.589 0.405 1.00 96.94 197 GLN A CA 1
ATOM 1529 C C . GLN A 1 197 ? 12.212 5.140 1.784 1.00 96.94 197 GLN A C 1
ATOM 1531 O O . GLN A 1 197 ? 13.304 4.886 2.300 1.00 96.94 197 GLN A O 1
ATOM 1536 N N . SER A 1 198 ? 11.295 5.897 2.381 1.00 96.75 198 SER A N 1
ATOM 1537 C CA . SER A 1 198 ? 11.493 6.490 3.693 1.00 96.75 198 SER A CA 1
ATOM 1538 C C . SER A 1 198 ? 10.172 6.607 4.448 1.00 96.75 198 SER A C 1
ATOM 1540 O O . SER A 1 198 ? 9.086 6.696 3.874 1.00 96.75 198 SER A O 1
ATOM 1542 N N . LEU A 1 199 ? 10.278 6.563 5.772 1.00 96.44 199 LEU A N 1
ATOM 1543 C CA . LEU A 1 199 ? 9.165 6.770 6.680 1.00 96.44 199 LEU A CA 1
ATOM 1544 C C . LEU A 1 199 ? 9.664 7.605 7.856 1.00 96.44 199 LEU A C 1
ATOM 1546 O O . LEU A 1 199 ? 10.480 7.142 8.654 1.00 96.44 199 LEU A O 1
ATOM 1550 N N . THR A 1 200 ? 9.182 8.838 7.947 1.00 94.44 200 THR A N 1
ATOM 1551 C CA . THR A 1 200 ? 9.539 9.794 9.002 1.00 94.44 200 THR A CA 1
ATOM 1552 C C . THR A 1 200 ? 8.328 10.091 9.893 1.00 94.44 200 THR A C 1
ATOM 1554 O O . THR A 1 200 ? 7.278 9.472 9.752 1.00 94.44 200 THR A O 1
ATOM 1557 N N . GLN A 1 201 ? 8.450 11.029 10.840 1.00 86.31 201 GLN A N 1
ATOM 1558 C CA . GLN A 1 201 ? 7.323 11.419 11.702 1.00 86.31 201 GLN A CA 1
ATOM 1559 C C . GLN A 1 201 ? 6.200 12.168 10.966 1.00 86.31 201 GLN A C 1
ATOM 1561 O O . GLN A 1 201 ? 5.111 12.276 11.515 1.00 86.31 201 GLN A O 1
ATOM 1566 N N . GLY A 1 202 ? 6.452 12.713 9.773 1.00 89.38 202 GLY A N 1
ATOM 1567 C CA . GLY A 1 202 ? 5.473 13.546 9.064 1.00 89.38 202 GLY A CA 1
ATOM 1568 C C . GLY A 1 202 ? 5.373 13.300 7.563 1.00 89.38 202 GLY A C 1
ATOM 1569 O O . GLY A 1 202 ? 4.439 13.801 6.941 1.00 89.38 202 GLY A O 1
ATOM 1570 N N . GLU A 1 203 ? 6.282 12.509 6.991 1.00 96.44 203 GLU A N 1
ATOM 1571 C CA . GLU A 1 203 ? 6.285 12.159 5.569 1.00 96.44 203 GLU A CA 1
ATOM 1572 C C . GLU A 1 203 ? 6.550 10.658 5.376 1.00 96.44 203 GLU A C 1
ATOM 1574 O O . GLU A 1 203 ? 7.451 10.089 6.005 1.00 96.44 203 GLU A O 1
ATOM 1579 N N . LEU A 1 204 ? 5.759 10.038 4.500 1.00 97.81 204 LEU A N 1
ATOM 1580 C CA . LEU A 1 204 ? 5.948 8.685 3.988 1.00 97.81 204 LEU A CA 1
ATOM 1581 C C . LEU A 1 204 ? 6.231 8.792 2.488 1.00 97.81 204 LEU A C 1
ATOM 1583 O O . LEU A 1 204 ? 5.407 9.317 1.736 1.00 97.81 204 LEU A O 1
ATOM 1587 N N . GLU A 1 205 ? 7.392 8.300 2.061 1.00 98.06 205 GLU A N 1
ATOM 1588 C CA . GLU A 1 205 ? 7.831 8.351 0.667 1.00 98.06 205 GLU A CA 1
ATOM 1589 C C . GLU A 1 205 ? 7.777 6.964 0.029 1.00 98.06 205 GLU A C 1
ATOM 1591 O O . GLU A 1 205 ? 8.385 6.008 0.520 1.00 98.06 205 GLU A O 1
ATOM 1596 N N . ILE A 1 206 ? 7.062 6.863 -1.090 1.00 97.94 206 ILE A N 1
ATOM 1597 C CA . ILE A 1 206 ? 6.953 5.650 -1.897 1.00 97.94 206 ILE A CA 1
ATOM 1598 C C . ILE A 1 206 ? 7.512 5.943 -3.283 1.00 97.94 206 ILE A C 1
ATOM 1600 O O . ILE A 1 206 ? 7.077 6.874 -3.959 1.00 97.94 206 ILE A O 1
ATOM 1604 N N . GLU A 1 207 ? 8.446 5.112 -3.716 1.00 96.00 207 GLU A N 1
ATOM 1605 C CA . GLU A 1 207 ? 8.915 5.057 -5.093 1.00 96.00 207 GLU A CA 1
ATOM 1606 C C . GLU A 1 207 ? 8.218 3.890 -5.793 1.00 96.00 207 GLU A C 1
ATOM 1608 O O . GLU A 1 207 ? 8.157 2.791 -5.248 1.00 96.00 207 GLU A O 1
ATOM 1613 N N . ALA A 1 208 ? 7.651 4.118 -6.971 1.00 95.06 208 ALA A N 1
ATOM 1614 C CA . ALA A 1 208 ? 6.954 3.105 -7.748 1.00 95.06 208 ALA A CA 1
ATOM 1615 C C . ALA A 1 208 ? 7.469 3.060 -9.185 1.00 95.06 208 ALA A C 1
ATOM 1617 O O . ALA A 1 208 ? 7.813 4.084 -9.765 1.00 95.06 208 ALA A O 1
ATOM 1618 N N . TRP A 1 209 ? 7.477 1.868 -9.761 1.00 93.88 209 TRP A N 1
ATOM 1619 C CA . TRP A 1 209 ? 7.889 1.572 -11.122 1.00 93.88 209 TRP A CA 1
ATOM 1620 C C . TRP A 1 209 ? 6.724 0.980 -11.904 1.00 93.88 209 TRP A C 1
ATOM 1622 O O . TRP A 1 209 ? 5.869 0.282 -11.347 1.00 93.88 209 TRP A O 1
ATOM 1632 N N . ASP A 1 210 ? 6.677 1.266 -13.201 1.00 91.12 210 ASP A N 1
ATOM 1633 C CA . ASP A 1 210 ? 5.724 0.626 -14.103 1.00 91.12 210 ASP A CA 1
ATOM 1634 C C . ASP A 1 210 ? 6.113 -0.832 -14.346 1.00 91.12 210 ASP A C 1
ATOM 1636 O O . ASP A 1 210 ? 7.132 -1.320 -13.857 1.00 91.12 210 ASP A O 1
ATOM 1640 N N . THR A 1 211 ? 5.279 -1.546 -15.097 1.00 89.62 211 THR A N 1
ATOM 1641 C CA . THR A 1 211 ? 5.519 -2.946 -15.470 1.00 89.62 211 THR A CA 1
ATOM 1642 C C . THR A 1 211 ? 6.880 -3.137 -16.136 1.00 89.62 211 THR A C 1
ATOM 1644 O O . THR A 1 211 ? 7.521 -4.166 -15.973 1.00 89.62 211 THR A O 1
ATOM 1647 N N . GLU A 1 212 ? 7.383 -2.130 -16.838 1.00 85.38 212 GLU A N 1
ATOM 1648 C CA . GLU A 1 212 ? 8.633 -2.239 -17.585 1.00 85.38 212 GLU A CA 1
ATOM 1649 C C . GLU A 1 212 ? 9.840 -1.645 -16.843 1.00 85.38 212 GLU A C 1
ATOM 1651 O O . GLU A 1 212 ? 10.992 -1.952 -17.156 1.00 85.38 212 GLU A O 1
ATOM 1656 N N . GLY A 1 213 ? 9.602 -0.822 -15.822 1.00 86.38 213 GLY A N 1
ATOM 1657 C CA . GLY A 1 213 ? 10.626 -0.168 -15.017 1.00 86.38 213 GLY A CA 1
ATOM 1658 C C . GLY A 1 213 ? 11.291 1.039 -15.662 1.00 86.38 213 GLY A C 1
ATOM 1659 O O . GLY A 1 213 ? 12.380 1.421 -15.233 1.00 86.38 213 GLY A O 1
ATOM 1660 N N . PHE A 1 214 ? 10.669 1.636 -16.677 1.00 83.88 214 PHE A N 1
ATOM 1661 C CA . PHE A 1 214 ? 11.171 2.845 -17.335 1.00 83.88 214 PHE A CA 1
ATOM 1662 C C . PHE A 1 214 ? 10.608 4.123 -16.712 1.00 83.88 214 PHE A C 1
ATOM 1664 O O . PHE A 1 214 ? 11.247 5.177 -16.780 1.00 83.88 214 PHE A O 1
ATOM 1671 N N . LEU A 1 215 ? 9.431 4.038 -16.089 1.00 82.31 215 LEU A N 1
ATOM 1672 C CA . LEU A 1 215 ? 8.793 5.160 -15.413 1.00 82.31 215 LEU A CA 1
ATOM 1673 C C . LEU A 1 215 ? 8.934 5.002 -13.904 1.00 82.31 215 LEU A C 1
ATOM 1675 O O . LEU A 1 215 ? 8.498 4.000 -13.345 1.00 82.31 215 LEU A O 1
ATOM 1679 N N . ILE A 1 216 ? 9.513 6.018 -13.257 1.00 86.56 216 ILE A N 1
ATOM 1680 C CA . ILE A 1 216 ? 9.488 6.146 -11.798 1.00 86.56 216 ILE A CA 1
ATOM 1681 C C . ILE A 1 216 ? 8.407 7.134 -11.418 1.00 86.56 216 ILE A C 1
ATOM 1683 O O . ILE A 1 216 ? 8.300 8.225 -11.985 1.00 86.56 216 ILE A O 1
ATOM 1687 N N . PHE A 1 217 ? 7.665 6.761 -10.397 1.00 88.69 217 PHE A N 1
ATOM 1688 C CA . PHE A 1 217 ? 6.660 7.566 -9.770 1.00 88.69 217 PHE A CA 1
ATOM 1689 C C . PHE A 1 217 ? 7.004 7.765 -8.280 1.00 88.69 217 PHE A C 1
ATOM 1691 O O . PHE A 1 217 ? 7.247 6.793 -7.574 1.00 88.69 217 PHE A O 1
ATOM 1698 N N . HIS A 1 218 ? 7.019 9.010 -7.788 1.00 92.56 218 HIS A N 1
ATOM 1699 C CA . HIS A 1 218 ? 7.296 9.322 -6.376 1.00 92.56 218 HIS A CA 1
ATOM 1700 C C . HIS A 1 218 ? 6.041 9.848 -5.669 1.00 92.56 218 HIS A C 1
ATOM 1702 O O . HIS A 1 218 ? 5.578 10.954 -5.956 1.00 92.56 218 HIS A O 1
ATOM 1708 N N . ALA A 1 219 ? 5.503 9.079 -4.724 1.00 94.75 219 ALA A N 1
ATOM 1709 C CA . ALA A 1 219 ? 4.426 9.504 -3.834 1.00 94.75 219 ALA A CA 1
ATOM 1710 C C . ALA A 1 219 ? 5.021 9.998 -2.515 1.00 94.75 219 ALA A C 1
ATOM 1712 O O . ALA A 1 219 ? 5.754 9.273 -1.849 1.00 94.75 219 ALA A O 1
ATOM 1713 N N . LYS A 1 220 ? 4.661 11.221 -2.128 1.00 96.88 220 LYS A N 1
ATOM 1714 C CA . LYS A 1 220 ? 4.931 11.783 -0.803 1.00 96.88 220 LYS A CA 1
ATOM 1715 C C . LYS A 1 220 ? 3.601 11.960 -0.093 1.00 96.88 220 LYS A C 1
ATOM 1717 O O . LYS A 1 220 ? 2.785 12.777 -0.517 1.00 96.88 220 LYS A O 1
ATOM 1722 N N . LEU A 1 221 ? 3.373 11.181 0.955 1.00 97.69 221 LEU A N 1
ATOM 1723 C CA . LEU A 1 221 ? 2.142 11.228 1.734 1.00 97.69 221 LEU A CA 1
ATOM 1724 C C . LEU A 1 221 ? 2.408 11.960 3.046 1.00 97.69 221 LEU A C 1
ATOM 1726 O O . LEU A 1 221 ? 3.321 11.601 3.790 1.00 97.69 221 LEU A O 1
ATOM 1730 N N . ALA A 1 222 ? 1.593 12.970 3.337 1.00 97.25 222 ALA A N 1
ATOM 1731 C CA . ALA A 1 222 ? 1.550 13.584 4.657 1.00 97.25 222 ALA A CA 1
ATOM 1732 C C . ALA A 1 222 ? 0.652 12.751 5.576 1.00 97.25 222 ALA A C 1
ATOM 1734 O O . ALA A 1 222 ? -0.375 12.230 5.134 1.00 97.25 222 ALA A O 1
ATOM 1735 N N . GLN A 1 223 ? 1.021 12.639 6.852 1.00 96.81 223 GLN A N 1
ATOM 1736 C CA . GLN A 1 223 ? 0.177 11.927 7.804 1.00 96.81 223 GLN A CA 1
ATOM 1737 C C . GLN A 1 223 ? -1.133 12.694 8.026 1.00 96.81 223 GLN A C 1
ATOM 1739 O O . GLN A 1 223 ? -1.136 13.880 8.372 1.00 96.81 223 GLN A O 1
ATOM 1744 N N . GLU A 1 224 ? -2.251 11.997 7.868 1.00 96.00 224 GLU A N 1
ATOM 1745 C CA . GLU A 1 224 ? -3.575 12.490 8.209 1.00 96.00 224 GLU A CA 1
ATOM 1746 C C . GLU A 1 224 ? -3.652 12.779 9.707 1.00 96.00 224 GLU A C 1
ATOM 1748 O O . GLU A 1 224 ? -3.216 11.993 10.555 1.00 96.00 224 GLU A O 1
ATOM 1753 N N . ARG A 1 225 ? -4.245 13.921 10.056 1.00 90.88 225 ARG A N 1
ATOM 1754 C CA . ARG A 1 225 ? -4.456 14.261 11.462 1.00 90.88 225 ARG A CA 1
ATOM 1755 C C . ARG A 1 225 ? -5.557 13.359 12.017 1.00 90.88 225 ARG A C 1
ATOM 1757 O O . ARG A 1 225 ? -6.657 13.359 11.459 1.00 90.88 225 ARG A O 1
ATOM 1764 N N . PRO A 1 226 ? -5.316 12.631 13.122 1.00 85.00 226 PRO A N 1
ATOM 1765 C CA . PRO A 1 226 ? -6.361 11.835 13.742 1.00 85.00 226 PRO A CA 1
ATOM 1766 C C . PRO A 1 226 ? -7.571 12.711 14.062 1.00 85.00 226 PRO A C 1
ATOM 1768 O O . PRO A 1 226 ? -7.435 13.792 14.640 1.00 85.00 226 PRO A O 1
ATOM 1771 N N . ALA A 1 227 ? -8.762 12.244 13.686 1.00 83.94 227 ALA A N 1
ATOM 1772 C CA . ALA A 1 227 ? -9.994 12.913 14.072 1.00 83.94 227 ALA A CA 1
ATOM 1773 C C . ALA A 1 227 ? -10.071 13.001 15.603 1.00 83.94 227 ALA A C 1
ATOM 1775 O O . ALA A 1 227 ? -9.821 12.015 16.302 1.00 83.94 227 ALA A O 1
ATOM 1776 N N . VAL A 1 228 ? -10.429 14.178 16.122 1.00 85.00 228 VAL A N 1
ATOM 1777 C CA . VAL A 1 228 ? -10.644 14.357 17.559 1.00 85.00 228 VAL A CA 1
ATOM 1778 C C . VAL A 1 228 ? -11.795 13.454 17.987 1.00 85.00 228 VAL A C 1
ATOM 1780 O O . VAL A 1 228 ? -12.905 13.529 17.456 1.00 85.00 228 VAL A O 1
ATOM 1783 N N . LEU A 1 229 ? -11.523 12.587 18.958 1.00 88.44 229 LEU A N 1
ATOM 1784 C CA . LEU A 1 229 ? -12.531 11.707 19.521 1.00 88.44 229 LEU A CA 1
ATOM 1785 C C . LEU A 1 229 ? -13.487 12.511 20.401 1.00 88.44 229 LEU A C 1
ATOM 1787 O O . LEU A 1 229 ? -13.125 12.993 21.471 1.00 88.44 229 LEU A O 1
ATOM 1791 N N . HIS A 1 230 ? -14.735 12.627 19.957 1.00 84.06 230 HIS A N 1
ATOM 1792 C CA . HIS A 1 230 ? -15.830 13.180 20.750 1.00 84.06 230 HIS A CA 1
ATOM 1793 C C . HIS A 1 230 ? -16.685 12.047 21.321 1.00 84.06 230 HIS A C 1
ATOM 1795 O O . HIS A 1 230 ? -17.841 11.860 20.939 1.00 84.06 230 HIS A O 1
ATOM 1801 N N . PHE A 1 231 ? -16.107 11.259 22.230 1.00 90.00 231 PHE A N 1
ATOM 1802 C CA . PHE A 1 231 ? -16.834 10.207 22.931 1.00 90.00 231 PHE A CA 1
ATOM 1803 C C . PHE A 1 231 ? -17.190 10.653 24.350 1.00 90.00 231 PHE A C 1
ATOM 1805 O O . PHE A 1 231 ? -16.321 10.799 25.207 1.00 90.00 231 PHE A O 1
ATOM 1812 N N . SER A 1 232 ? -18.485 10.850 24.608 1.00 93.38 232 SER A N 1
ATOM 1813 C CA . SER A 1 232 ? -19.023 10.982 25.966 1.00 93.38 232 SER A CA 1
ATOM 1814 C C . SER A 1 232 ? -19.674 9.653 26.368 1.00 93.38 232 SER A C 1
ATOM 1816 O O . SER A 1 232 ? -20.756 9.323 25.863 1.00 93.38 232 SER A O 1
ATOM 1818 N N . PRO A 1 233 ? -19.036 8.870 27.256 1.00 90.25 233 PRO A N 1
ATOM 1819 C CA . PRO A 1 233 ? -19.523 7.551 27.653 1.00 90.25 233 PRO A CA 1
ATOM 1820 C C . PRO A 1 233 ? -20.951 7.589 28.202 1.00 90.25 233 PRO A C 1
ATOM 1822 O O . PRO A 1 233 ? -21.743 6.697 27.915 1.00 90.25 233 PRO A O 1
ATOM 1825 N N . GLU A 1 234 ? -21.310 8.636 28.942 1.00 90.31 234 GLU A N 1
ATOM 1826 C CA . GLU A 1 234 ? -22.626 8.822 29.558 1.00 90.31 234 GLU A CA 1
ATOM 1827 C C . GLU A 1 234 ? -23.719 9.093 28.518 1.00 90.31 234 GLU A C 1
ATOM 1829 O O . GLU A 1 234 ? -24.860 8.649 28.673 1.00 90.31 234 GLU A O 1
ATOM 1834 N N . GLN A 1 235 ? -23.377 9.807 27.441 1.00 90.62 235 GLN A N 1
ATOM 1835 C CA . GLN A 1 235 ? -24.302 10.090 26.344 1.00 90.62 235 GLN A CA 1
ATOM 1836 C C . GLN A 1 235 ? -24.503 8.871 25.442 1.00 90.62 235 GLN A C 1
ATOM 1838 O O . GLN A 1 235 ? -25.615 8.648 24.952 1.00 90.62 235 GLN A O 1
ATOM 1843 N N . VAL A 1 236 ? -23.446 8.083 25.226 1.00 92.00 236 VAL A N 1
ATOM 1844 C CA . VAL A 1 236 ? -23.485 6.899 24.360 1.00 92.00 236 VAL A CA 1
ATOM 1845 C C . VAL A 1 236 ? -24.080 5.690 25.083 1.00 92.00 236 VAL A C 1
ATOM 1847 O O . VAL A 1 236 ? -24.959 5.021 24.537 1.00 92.00 236 VAL A O 1
ATOM 1850 N N . ILE A 1 237 ? -23.632 5.411 26.308 1.00 93.75 237 ILE A N 1
ATOM 1851 C CA . ILE A 1 237 ? -24.031 4.259 27.124 1.00 93.75 237 ILE A CA 1
ATOM 1852 C C . ILE A 1 237 ? -25.049 4.728 28.167 1.00 93.75 237 ILE A C 1
ATOM 1854 O O . ILE A 1 237 ? -24.763 4.932 29.346 1.00 93.75 237 ILE A O 1
ATOM 1858 N N . GLN A 1 238 ? -26.290 4.882 27.718 1.00 94.56 238 GLN A N 1
ATOM 1859 C CA . GLN A 1 238 ? -27.367 5.460 28.512 1.00 94.56 238 GLN A CA 1
ATOM 1860 C C . GLN A 1 238 ? -27.990 4.441 29.464 1.00 94.56 238 GLN A C 1
ATOM 1862 O O . GLN A 1 238 ? -28.263 3.291 29.103 1.00 94.56 238 GLN A O 1
ATOM 1867 N N . GLY A 1 239 ? -28.301 4.891 30.682 1.00 93.00 239 GLY A N 1
ATOM 1868 C CA . GLY A 1 239 ? -29.074 4.108 31.647 1.00 93.00 239 GLY A CA 1
ATOM 1869 C C . GLY A 1 239 ? -28.431 2.765 31.995 1.00 93.00 239 GLY A C 1
ATOM 1870 O O . GLY A 1 239 ? -29.146 1.770 32.124 1.00 93.00 239 GLY A O 1
ATOM 1871 N N . ALA A 1 240 ? -27.101 2.731 32.109 1.00 94.69 240 ALA A N 1
ATOM 1872 C CA . ALA A 1 240 ? -26.350 1.556 32.528 1.00 94.69 240 ALA A CA 1
ATOM 1873 C C . ALA A 1 240 ? -26.852 1.051 33.893 1.00 94.69 240 ALA A C 1
ATOM 1875 O O . ALA A 1 240 ? -26.811 1.763 34.896 1.00 94.69 240 ALA A O 1
ATOM 1876 N N . LYS A 1 241 ? -27.344 -0.189 33.927 1.00 94.88 241 LYS A N 1
ATOM 1877 C CA . LYS A 1 241 ? -27.850 -0.879 35.119 1.00 94.88 241 LYS A CA 1
ATOM 1878 C C . LYS A 1 241 ? -27.115 -2.191 35.310 1.00 94.88 241 LYS A C 1
ATOM 1880 O O . LYS A 1 241 ? -27.090 -3.020 34.397 1.00 94.88 241 LYS A O 1
ATOM 1885 N N . GLN A 1 242 ? -26.570 -2.400 36.500 1.00 94.06 242 GLN A N 1
ATOM 1886 C CA . GLN A 1 242 ? -25.867 -3.636 36.822 1.00 94.06 242 GLN A CA 1
ATOM 1887 C C . GLN A 1 242 ? -26.852 -4.812 36.906 1.00 94.06 242 GLN A C 1
ATOM 1889 O O . GLN A 1 242 ? -27.875 -4.728 37.599 1.00 94.06 242 GLN A O 1
ATOM 1894 N N . ARG A 1 243 ? -26.551 -5.897 36.178 1.00 92.00 243 ARG A N 1
ATOM 1895 C CA . ARG A 1 243 ? -27.330 -7.147 36.190 1.00 92.00 243 ARG A CA 1
ATOM 1896 C C . ARG A 1 243 ? -26.655 -8.232 37.014 1.00 92.00 243 ARG A C 1
ATOM 1898 O O . ARG A 1 243 ? -27.305 -8.835 37.861 1.00 92.00 243 ARG A O 1
ATOM 1905 N N . THR A 1 244 ? -25.366 -8.450 36.780 1.00 92.25 244 THR A N 1
ATOM 1906 C CA . THR A 1 244 ? -24.524 -9.377 37.547 1.00 92.25 244 THR A CA 1
ATOM 1907 C C . THR A 1 244 ? -23.211 -8.683 37.917 1.00 92.25 244 THR A C 1
ATOM 1909 O O . THR A 1 244 ? -23.014 -7.509 37.600 1.00 92.25 244 THR A O 1
ATOM 1912 N N . SER A 1 245 ? -22.297 -9.387 38.588 1.00 91.06 245 SER A N 1
ATOM 1913 C CA . SER A 1 245 ? -20.942 -8.884 38.856 1.00 91.06 245 SER A CA 1
ATOM 1914 C C . SER A 1 245 ? -20.131 -8.595 37.590 1.00 91.06 245 SER A C 1
ATOM 1916 O O . SER A 1 245 ? -19.154 -7.863 37.675 1.00 91.06 245 SER A O 1
ATOM 1918 N N . GLU A 1 246 ? -20.533 -9.151 36.445 1.00 93.62 246 GLU A N 1
ATOM 1919 C CA . GLU A 1 246 ? -19.781 -9.115 35.183 1.00 93.62 246 GLU A CA 1
ATOM 1920 C C . GLU A 1 246 ? -20.614 -8.588 34.010 1.00 93.62 246 GLU A C 1
ATOM 1922 O O . GLU A 1 246 ? -20.134 -8.550 32.879 1.00 93.62 246 GLU A O 1
ATOM 1927 N N . GLN A 1 247 ? -21.874 -8.210 34.253 1.00 96.25 247 GLN A N 1
ATOM 1928 C CA . GLN A 1 247 ? -22.789 -7.773 33.204 1.00 96.25 247 GLN A CA 1
ATOM 1929 C C . GLN A 1 247 ? -23.543 -6.502 33.566 1.00 96.25 247 GLN A C 1
ATOM 1931 O O . GLN A 1 247 ? -24.110 -6.359 34.657 1.00 96.25 247 GLN A O 1
ATOM 1936 N N . VAL A 1 248 ? -23.654 -5.619 32.578 1.00 96.56 248 VAL A N 1
ATOM 1937 C CA . VAL A 1 248 ? -24.434 -4.383 32.645 1.00 96.56 248 VAL A CA 1
ATOM 1938 C C . VAL A 1 248 ? -25.415 -4.344 31.484 1.00 96.56 248 VAL A C 1
ATOM 1940 O O . VAL A 1 248 ? -25.060 -4.611 30.342 1.00 96.56 248 VAL A O 1
ATOM 1943 N N . SER A 1 249 ? -26.669 -3.993 31.766 1.00 96.88 249 SER A N 1
ATOM 1944 C CA . SER A 1 249 ? -27.636 -3.658 30.721 1.00 96.88 249 SER A CA 1
ATOM 1945 C C . SER A 1 249 ? -27.700 -2.155 30.510 1.00 96.88 249 SER A C 1
ATOM 1947 O O . SER A 1 249 ? -27.879 -1.418 31.476 1.00 96.88 249 SER A O 1
ATOM 1949 N N . CYS A 1 250 ? -27.609 -1.706 29.267 1.00 96.75 250 CYS A N 1
ATOM 1950 C CA . CYS A 1 250 ? -27.634 -0.293 28.899 1.00 96.75 250 CYS A CA 1
ATOM 1951 C C . CYS A 1 250 ? -28.409 -0.084 27.594 1.00 96.75 250 CYS A C 1
ATOM 1953 O O . CYS A 1 250 ? -28.761 -1.033 26.886 1.00 96.75 250 CYS A O 1
ATOM 1955 N N . LYS A 1 251 ? -28.693 1.175 27.275 1.00 96.81 251 LYS A N 1
ATOM 1956 C CA . LYS A 1 251 ? -29.208 1.600 25.978 1.00 96.81 251 LYS A CA 1
ATOM 1957 C C . LYS A 1 251 ? -28.081 2.296 25.222 1.00 96.81 251 LYS A C 1
ATOM 1959 O O . LYS A 1 251 ? -27.454 3.194 25.768 1.00 96.81 251 LYS A O 1
ATOM 1964 N N . ILE A 1 252 ? -27.844 1.886 23.981 1.00 95.81 252 ILE A N 1
ATOM 1965 C CA . ILE A 1 252 ? -26.878 2.526 23.085 1.00 95.81 252 ILE A CA 1
ATOM 1966 C C . ILE A 1 252 ? -27.607 2.840 21.781 1.00 95.81 252 ILE A C 1
ATOM 1968 O O . ILE A 1 252 ? -28.150 1.951 21.115 1.00 95.81 252 ILE A O 1
ATOM 1972 N N . GLY A 1 253 ? -27.709 4.130 21.457 1.00 91.94 253 GLY A N 1
ATOM 1973 C CA . GLY A 1 253 ? -28.606 4.608 20.406 1.00 91.94 253 GLY A CA 1
ATOM 1974 C C . GLY A 1 253 ? -30.058 4.194 20.680 1.00 91.94 253 GLY A C 1
ATOM 1975 O O . GLY A 1 253 ? -30.621 4.510 21.726 1.00 91.94 253 GLY A O 1
ATOM 1976 N N . LYS A 1 254 ? -30.681 3.464 19.747 1.00 92.31 254 LYS A N 1
ATOM 1977 C CA . LYS A 1 254 ? -32.070 2.977 19.877 1.00 92.31 254 LYS A CA 1
ATOM 1978 C C . LYS A 1 254 ? -32.182 1.554 20.445 1.00 92.31 254 LYS A C 1
ATOM 1980 O O . LYS A 1 254 ? -33.292 1.101 20.708 1.00 92.31 254 LYS A O 1
ATOM 1985 N N . LYS A 1 255 ? -31.064 0.850 20.648 1.00 95.88 255 LYS A N 1
ATOM 1986 C CA . LYS A 1 255 ? -31.045 -0.572 21.028 1.00 95.88 255 LYS A CA 1
ATOM 1987 C C . LYS A 1 255 ? -30.654 -0.748 22.497 1.00 95.88 255 LYS A C 1
ATOM 1989 O O . LYS A 1 255 ? -29.918 0.060 23.061 1.00 95.88 255 LYS A O 1
ATOM 1994 N N . ARG A 1 256 ? -31.154 -1.816 23.123 1.00 96.75 256 ARG A N 1
ATOM 1995 C CA . ARG A 1 256 ? -30.715 -2.257 24.455 1.00 96.75 256 ARG A CA 1
ATOM 1996 C C . ARG A 1 256 ? -29.673 -3.355 24.304 1.00 96.75 256 ARG A C 1
ATOM 1998 O O . ARG A 1 256 ? -29.890 -4.298 23.549 1.00 96.75 256 ARG A O 1
ATOM 2005 N N . PHE A 1 257 ? -28.590 -3.246 25.059 1.00 97.50 257 PHE A N 1
ATOM 2006 C CA . PHE A 1 257 ? -27.512 -4.225 25.092 1.00 97.50 257 PHE A CA 1
ATOM 2007 C C . PHE A 1 257 ? -27.345 -4.780 26.504 1.00 97.50 257 PHE A C 1
ATOM 2009 O O . PHE A 1 257 ? -27.619 -4.094 27.491 1.00 97.50 257 PHE A O 1
ATOM 2016 N N . VAL A 1 258 ? -26.889 -6.028 26.586 1.00 97.44 258 VAL A N 1
ATOM 2017 C CA . VAL A 1 258 ? -26.278 -6.596 27.789 1.00 97.44 258 VAL A CA 1
ATOM 2018 C C . VAL A 1 258 ? -24.803 -6.767 27.464 1.00 97.44 258 VAL A C 1
ATOM 2020 O O . VAL A 1 258 ? -24.459 -7.528 26.558 1.00 97.44 258 VAL A O 1
ATOM 2023 N N . LEU A 1 259 ? -23.974 -5.996 28.156 1.00 97.31 259 LEU A N 1
ATOM 2024 C CA . LEU A 1 259 ? -22.536 -5.931 27.956 1.00 97.31 259 LEU A CA 1
ATOM 2025 C C . LEU A 1 259 ? -21.818 -6.721 29.041 1.00 97.31 259 LEU A C 1
ATOM 2027 O O . LEU A 1 259 ? -22.224 -6.669 30.204 1.00 97.31 259 LEU A O 1
ATOM 2031 N N . LYS A 1 260 ? -20.749 -7.407 28.649 1.00 97.38 260 LYS A N 1
ATOM 2032 C CA . LYS A 1 260 ? -19.755 -8.064 29.503 1.00 97.38 260 LYS A CA 1
ATOM 2033 C C . LYS A 1 260 ? -18.346 -7.616 29.107 1.00 97.38 260 LYS A C 1
ATOM 2035 O O . LYS A 1 260 ? -18.164 -7.025 28.044 1.00 97.38 260 LYS A O 1
ATOM 2040 N N . ALA A 1 261 ? -17.358 -7.914 29.947 1.00 97.44 261 ALA A N 1
ATOM 2041 C CA . ALA A 1 261 ? -15.954 -7.743 29.578 1.00 97.44 261 ALA A CA 1
ATOM 2042 C C . ALA A 1 261 ? -15.613 -8.557 28.311 1.00 97.44 261 ALA A C 1
ATOM 2044 O O . ALA A 1 261 ? -16.124 -9.665 28.125 1.00 97.44 261 ALA A O 1
ATOM 2045 N N . GLY A 1 262 ? -14.784 -7.987 27.441 1.00 97.00 262 GLY A N 1
ATOM 2046 C CA . GLY A 1 262 ? -14.425 -8.519 26.127 1.00 97.00 262 GLY A CA 1
ATOM 2047 C C . GLY A 1 262 ? -15.429 -8.214 25.012 1.00 97.00 262 GLY A C 1
ATOM 2048 O O . GLY A 1 262 ? -15.175 -8.567 23.866 1.00 97.00 262 GLY A O 1
ATOM 2049 N N . ASP A 1 263 ? -16.564 -7.569 25.299 1.00 97.88 263 ASP A N 1
ATOM 2050 C CA . ASP A 1 263 ? -17.529 -7.225 24.254 1.00 97.88 263 ASP A CA 1
ATOM 2051 C C . ASP A 1 263 ? -17.047 -6.060 23.387 1.00 97.88 263 ASP A C 1
ATOM 2053 O O . ASP A 1 263 ? -16.602 -5.033 23.902 1.00 97.88 263 ASP A O 1
ATOM 2057 N N . TRP A 1 264 ? -17.200 -6.208 22.069 1.00 98.12 264 TRP A N 1
ATOM 2058 C CA . TRP A 1 264 ? -16.871 -5.183 21.082 1.00 98.12 264 TRP A CA 1
ATOM 2059 C C . TRP A 1 264 ? -18.151 -4.648 20.444 1.00 98.12 264 TRP A C 1
ATOM 2061 O O . TRP A 1 264 ? -19.013 -5.407 19.986 1.00 98.12 264 TRP A O 1
ATOM 2071 N N . LEU A 1 265 ? -18.284 -3.328 20.418 1.00 98.00 265 LEU A N 1
ATOM 2072 C CA . LEU A 1 265 ? -19.412 -2.615 19.840 1.00 98.00 265 LEU A CA 1
ATOM 2073 C C . LEU A 1 265 ? -18.900 -1.679 18.754 1.00 98.00 265 LEU A C 1
ATOM 2075 O O . LEU A 1 265 ? -18.143 -0.764 19.055 1.00 98.00 265 LEU A O 1
ATOM 2079 N N . ILE A 1 266 ? -19.357 -1.862 17.522 1.00 97.50 266 ILE A N 1
ATOM 2080 C CA . ILE A 1 266 ? -19.034 -0.964 16.418 1.00 97.50 266 ILE A CA 1
ATOM 2081 C C . ILE A 1 266 ? -20.202 -0.018 16.135 1.00 97.50 266 ILE A C 1
ATOM 2083 O O . ILE A 1 266 ? -21.374 -0.416 16.176 1.00 97.50 266 ILE A O 1
ATOM 2087 N N . LYS A 1 267 ? -19.882 1.238 15.839 1.00 96.69 267 LYS A N 1
ATOM 2088 C CA . LYS A 1 267 ? -20.815 2.259 15.371 1.00 96.69 267 LYS A CA 1
ATOM 2089 C C . LYS A 1 267 ? -20.610 2.478 13.874 1.00 96.69 267 LYS A C 1
ATOM 2091 O O . LYS A 1 267 ? -19.694 3.188 13.472 1.00 96.69 267 LYS A O 1
ATOM 2096 N N . THR A 1 268 ? -21.485 1.901 13.057 1.00 96.12 268 THR A N 1
ATOM 2097 C CA . THR A 1 268 ? -21.521 2.139 11.606 1.00 96.12 268 THR A CA 1
ATOM 2098 C C . THR A 1 268 ? -22.589 3.185 11.262 1.00 96.12 268 THR A C 1
ATOM 2100 O O . THR A 1 268 ? -23.292 3.702 12.139 1.00 96.12 268 THR A O 1
ATOM 2103 N N . LYS A 1 269 ? -22.771 3.463 9.965 1.00 94.81 269 LYS A N 1
ATOM 2104 C CA . LYS A 1 269 ? -23.881 4.283 9.446 1.00 94.81 269 LYS A CA 1
ATOM 2105 C C . LYS A 1 269 ? -25.273 3.764 9.844 1.00 94.81 269 LYS A C 1
ATOM 2107 O O . LYS A 1 269 ? -26.190 4.561 10.017 1.00 94.81 269 LYS A O 1
ATOM 2112 N N . ASP A 1 270 ? -25.416 2.454 10.048 1.00 95.31 270 ASP A N 1
ATOM 2113 C CA . ASP A 1 270 ? -26.685 1.803 10.410 1.00 95.31 270 ASP A CA 1
ATOM 2114 C C . ASP A 1 270 ? -26.925 1.797 11.935 1.00 95.31 270 ASP A C 1
ATOM 2116 O O . ASP A 1 270 ? -27.978 1.381 12.435 1.00 95.31 270 ASP A O 1
ATOM 2120 N N . GLY A 1 271 ? -25.956 2.314 12.695 1.00 95.50 271 GLY A N 1
ATOM 2121 C CA . GLY A 1 271 ? -25.999 2.468 14.139 1.00 95.50 271 GLY A CA 1
ATOM 2122 C C . GLY A 1 271 ? -25.053 1.516 14.860 1.00 95.50 271 GLY A C 1
ATOM 2123 O O . GLY A 1 271 ? -24.000 1.137 14.360 1.00 95.50 271 GLY A O 1
ATOM 2124 N N . TRP A 1 272 ? -25.419 1.167 16.093 1.00 96.88 272 TRP A N 1
ATOM 2125 C CA . TRP A 1 272 ? -24.587 0.338 16.960 1.00 96.88 272 TRP A CA 1
ATOM 2126 C C . TRP A 1 272 ? -24.889 -1.149 16.798 1.00 96.88 272 TRP A C 1
ATOM 2128 O O . TRP A 1 272 ? -26.057 -1.576 16.817 1.00 96.88 272 TRP A O 1
ATOM 2138 N N . HIS A 1 273 ? -23.819 -1.932 16.698 1.00 96.31 273 HIS A N 1
ATOM 2139 C CA . HIS A 1 273 ? -23.840 -3.380 16.549 1.00 96.31 273 HIS A CA 1
ATOM 2140 C C . HIS A 1 273 ? -22.768 -4.006 17.434 1.00 96.31 273 HIS A C 1
ATOM 2142 O O . HIS A 1 273 ? -21.698 -3.443 17.623 1.00 96.31 273 HIS A O 1
ATOM 2148 N N . LYS A 1 274 ? -23.071 -5.174 17.995 1.00 97.38 274 LYS A N 1
ATOM 2149 C CA . LYS A 1 274 ? -22.099 -5.965 18.745 1.00 97.38 274 LYS A CA 1
ATOM 2150 C C . LYS A 1 274 ? -21.447 -6.953 17.786 1.00 97.38 274 LYS A C 1
ATOM 2152 O O . LYS A 1 274 ? -22.191 -7.685 17.135 1.00 97.38 274 LYS A O 1
ATOM 2157 N N . LEU A 1 275 ? -20.119 -6.989 17.738 1.00 97.94 275 LEU A N 1
ATOM 2158 C CA . LEU A 1 275 ? -19.379 -7.996 16.977 1.00 97.94 275 LEU A CA 1
ATOM 2159 C C . LEU A 1 275 ? -19.439 -9.308 17.764 1.00 97.94 275 LEU A C 1
ATOM 2161 O O . LEU A 1 275 ? -19.104 -9.333 18.951 1.00 97.94 275 LEU A O 1
ATOM 2165 N N . LYS A 1 276 ? -19.984 -10.366 17.159 1.00 95.31 276 LYS A N 1
ATOM 2166 C CA . LYS A 1 276 ? -20.249 -11.634 17.865 1.00 95.31 276 LYS A CA 1
ATOM 2167 C C . LYS A 1 276 ? -19.557 -12.819 17.223 1.00 95.31 276 LYS A C 1
ATOM 2169 O O . LYS A 1 276 ? -19.207 -13.755 17.935 1.00 95.31 276 LYS A O 1
ATOM 2174 N N . THR A 1 277 ? -19.458 -12.814 15.900 1.00 96.81 277 THR A N 1
ATOM 2175 C CA . THR A 1 277 ? -18.888 -13.921 15.136 1.00 96.81 277 THR A CA 1
ATOM 2176 C C . THR A 1 277 ? -17.429 -13.634 14.803 1.00 96.81 277 THR A C 1
ATOM 2178 O O . THR A 1 277 ? -17.029 -12.471 14.759 1.00 96.81 277 THR A O 1
ATOM 2181 N N . ALA A 1 278 ? -16.644 -14.686 14.554 1.00 96.19 278 ALA A N 1
ATOM 2182 C CA . ALA A 1 278 ? -15.273 -14.538 14.065 1.00 96.19 278 ALA A CA 1
ATOM 2183 C C . ALA A 1 278 ? -15.244 -13.697 12.779 1.00 96.19 278 ALA A C 1
ATOM 2185 O O . ALA A 1 278 ? -14.514 -12.721 12.714 1.00 96.19 278 ALA A O 1
ATOM 2186 N N . ASN A 1 279 ? -16.165 -13.956 11.844 1.00 97.50 279 ASN A N 1
ATOM 2187 C CA . ASN A 1 279 ? -16.283 -13.188 10.603 1.00 97.50 279 ASN A CA 1
ATOM 2188 C C . ASN A 1 279 ? -16.513 -11.684 10.833 1.00 97.50 279 ASN A C 1
ATOM 2190 O O . ASN A 1 279 ? -15.963 -10.873 10.095 1.00 97.50 279 ASN A O 1
ATOM 2194 N N . ASP A 1 280 ? -17.314 -11.292 11.834 1.00 96.69 280 ASP A N 1
ATOM 2195 C CA . ASP A 1 280 ? -17.520 -9.870 12.161 1.00 96.69 280 ASP A CA 1
ATOM 2196 C C . ASP A 1 280 ? -16.221 -9.220 12.654 1.00 96.69 280 ASP A C 1
ATOM 2198 O O . ASP A 1 280 ? -15.928 -8.067 12.329 1.00 96.69 280 ASP A O 1
ATOM 2202 N N . ILE A 1 281 ? -15.468 -9.960 13.472 1.00 96.38 281 ILE A N 1
ATOM 2203 C CA . ILE A 1 281 ? -14.190 -9.522 14.030 1.00 96.38 281 ILE A CA 1
ATOM 2204 C C . ILE A 1 281 ? -13.169 -9.415 12.899 1.00 96.38 281 ILE A C 1
ATOM 2206 O O . ILE A 1 281 ? -12.609 -8.342 12.709 1.00 96.38 281 ILE A O 1
ATOM 2210 N N . ASP A 1 282 ? -13.005 -10.455 12.086 1.00 96.62 282 ASP A N 1
ATOM 2211 C CA . ASP A 1 282 ? -12.074 -10.478 10.956 1.00 96.62 282 ASP A CA 1
ATOM 2212 C C . ASP A 1 282 ? -12.395 -9.378 9.942 1.00 96.62 282 ASP A C 1
ATOM 2214 O O . ASP A 1 282 ? -11.496 -8.685 9.464 1.00 96.62 282 ASP A O 1
ATOM 2218 N N . ALA A 1 283 ? -13.680 -9.153 9.647 1.00 96.94 283 ALA A N 1
ATOM 2219 C CA . ALA A 1 283 ? -14.102 -8.059 8.781 1.00 96.94 283 ALA A CA 1
ATOM 2220 C C . ALA A 1 283 ? -13.701 -6.696 9.360 1.00 96.94 283 ALA A C 1
ATOM 2222 O O . ALA A 1 283 ? -13.255 -5.829 8.611 1.00 96.94 283 ALA A O 1
ATOM 2223 N N . TYR A 1 284 ? -13.820 -6.493 10.674 1.00 97.38 284 TYR A N 1
ATOM 2224 C CA . TYR A 1 284 ? -13.374 -5.260 11.323 1.00 97.38 284 TYR A CA 1
ATOM 2225 C C . TYR A 1 284 ? -11.843 -5.118 11.317 1.00 97.38 284 TYR A C 1
ATOM 2227 O O . TYR A 1 284 ? -11.321 -4.075 10.919 1.00 97.38 284 TYR A O 1
ATOM 2235 N N . LEU A 1 285 ? -11.109 -6.171 11.694 1.00 96.38 285 LEU A N 1
ATOM 2236 C CA . LEU A 1 285 ? -9.643 -6.159 11.754 1.00 96.38 285 LEU A CA 1
ATOM 2237 C C . LEU A 1 285 ? -9.008 -5.899 10.380 1.00 96.38 285 LEU A C 1
ATOM 2239 O O . LEU A 1 285 ? -7.978 -5.229 10.309 1.00 96.38 285 LEU A O 1
ATOM 2243 N N . ASN A 1 286 ? -9.657 -6.342 9.299 1.00 95.12 286 ASN A N 1
ATOM 2244 C CA . ASN A 1 286 ? -9.227 -6.125 7.915 1.00 95.12 286 ASN A CA 1
ATOM 2245 C C . ASN A 1 286 ? -9.858 -4.888 7.245 1.00 95.12 286 ASN A C 1
ATOM 2247 O O . ASN A 1 286 ? -9.750 -4.727 6.030 1.00 95.12 286 ASN A O 1
ATOM 2251 N N . HIS A 1 287 ? -10.528 -4.009 8.003 1.00 95.62 287 HIS A N 1
ATOM 2252 C CA . HIS A 1 287 ? -11.209 -2.802 7.492 1.00 95.62 287 HIS A CA 1
ATOM 2253 C C . HIS A 1 287 ? -12.313 -3.057 6.442 1.00 95.62 287 HIS A C 1
ATOM 2255 O O . HIS A 1 287 ? -12.726 -2.127 5.741 1.00 95.62 287 HIS A O 1
ATOM 2261 N N . GLY A 1 288 ? -12.824 -4.288 6.344 1.00 94.75 288 GLY A N 1
ATOM 2262 C CA . GLY A 1 288 ? -14.018 -4.634 5.563 1.00 94.75 288 GLY A CA 1
ATOM 2263 C C . GLY A 1 288 ? -15.319 -4.189 6.242 1.00 94.75 288 GLY A C 1
ATOM 2264 O O . GLY A 1 288 ? -16.291 -3.846 5.570 1.00 94.75 288 GLY A O 1
ATOM 2265 N N . LEU A 1 289 ? -15.322 -4.121 7.576 1.00 96.06 289 LEU A N 1
ATOM 2266 C CA . LEU A 1 289 ? -16.368 -3.511 8.392 1.00 96.06 289 LEU A CA 1
ATOM 2267 C C . LEU A 1 289 ? -15.798 -2.275 9.096 1.00 96.06 289 LEU A C 1
ATOM 2269 O O . LEU A 1 289 ? -14.904 -2.390 9.929 1.00 96.06 289 LEU A O 1
ATOM 2273 N N . ARG A 1 290 ? -16.332 -1.094 8.775 1.00 95.25 290 ARG A N 1
ATOM 2274 C CA . ARG A 1 290 ? -15.798 0.190 9.245 1.00 95.25 290 ARG A CA 1
ATOM 2275 C C . ARG A 1 290 ? -16.754 0.934 10.166 1.00 95.25 290 ARG A C 1
ATOM 2277 O O . ARG A 1 290 ? -17.971 0.930 9.960 1.00 95.25 290 ARG A O 1
ATOM 2284 N N . GLY A 1 291 ? -16.178 1.590 11.164 1.00 95.94 291 GLY A N 1
ATOM 2285 C CA . GLY A 1 291 ? -16.874 2.436 12.122 1.00 95.94 291 GLY A CA 1
ATOM 2286 C C . GLY A 1 291 ? -16.098 2.559 13.428 1.00 95.94 291 GLY A C 1
ATOM 2287 O O . GLY A 1 291 ? -15.147 1.817 13.665 1.00 95.94 291 GLY A O 1
ATOM 2288 N N . ASP A 1 292 ? -16.522 3.481 14.286 1.00 96.56 292 ASP A N 1
ATOM 2289 C CA . ASP A 1 292 ? -15.896 3.661 15.595 1.00 96.56 292 ASP A CA 1
ATOM 2290 C C . ASP A 1 292 ? -16.127 2.425 16.477 1.00 96.56 292 ASP A C 1
ATOM 2292 O O . ASP A 1 292 ? -17.239 1.886 16.525 1.00 96.56 292 ASP A O 1
ATOM 2296 N N . LEU A 1 293 ? -15.103 1.997 17.212 1.00 97.56 293 LEU A N 1
ATOM 2297 C CA . LEU A 1 293 ? -15.148 0.796 18.043 1.00 97.56 293 LEU A CA 1
ATOM 2298 C C . LEU A 1 293 ? -15.142 1.149 19.526 1.00 97.56 293 LEU A C 1
ATOM 2300 O O . LEU A 1 293 ? -14.294 1.892 19.998 1.00 97.56 293 LEU A O 1
ATOM 2304 N N . CYS A 1 294 ? -16.038 0.538 20.290 1.00 97.69 294 CYS A N 1
ATOM 2305 C CA . CYS A 1 294 ? -16.049 0.562 21.744 1.00 97.69 294 CYS A CA 1
ATOM 2306 C C . CYS A 1 294 ? -15.790 -0.852 22.279 1.00 97.69 294 CYS A C 1
ATOM 2308 O O . CYS A 1 294 ? -16.589 -1.761 22.042 1.00 97.69 294 CYS A O 1
ATOM 2310 N N . VAL A 1 295 ? -14.689 -1.033 23.008 1.00 98.06 295 VAL A N 1
ATOM 2311 C CA . VAL A 1 295 ? -14.317 -2.294 23.663 1.00 98.06 295 VAL A CA 1
ATOM 2312 C C . VAL A 1 295 ? -14.581 -2.179 25.155 1.00 98.06 295 VAL A C 1
ATOM 2314 O O . VAL A 1 295 ? -14.150 -1.221 25.795 1.00 98.06 295 VAL A O 1
ATOM 2317 N N . ILE A 1 296 ? -15.288 -3.156 25.722 1.00 98.06 296 ILE A N 1
ATOM 2318 C CA . ILE A 1 296 ? -15.527 -3.235 27.164 1.00 98.06 296 ILE A CA 1
ATOM 2319 C C . ILE A 1 296 ? -14.415 -4.060 27.806 1.00 98.06 296 ILE A C 1
ATOM 2321 O O . ILE A 1 296 ? -14.436 -5.284 27.738 1.00 98.06 296 ILE A O 1
ATOM 2325 N N . ASP A 1 297 ? -13.472 -3.411 28.477 1.00 98.00 297 ASP A N 1
ATOM 2326 C CA . ASP A 1 297 ? -12.341 -4.102 29.108 1.00 98.00 297 ASP A CA 1
ATOM 2327 C C . ASP A 1 297 ? -12.736 -4.784 30.406 1.00 98.00 297 ASP A C 1
ATOM 2329 O O . ASP A 1 297 ? -12.326 -5.907 30.699 1.00 98.00 297 ASP A O 1
ATOM 2333 N N . ARG A 1 298 ? -13.520 -4.080 31.224 1.00 97.50 298 ARG A N 1
ATOM 2334 C CA . ARG A 1 298 ? -13.801 -4.517 32.587 1.00 97.50 298 ARG A CA 1
ATOM 2335 C C . ARG A 1 298 ? -15.157 -4.033 33.059 1.00 97.50 298 ARG A C 1
ATOM 2337 O O . ARG A 1 298 ? -15.529 -2.878 32.871 1.00 97.50 298 ARG A O 1
ATOM 2344 N N . ILE A 1 299 ? -15.852 -4.918 33.761 1.00 96.50 299 ILE A N 1
ATOM 2345 C CA . ILE A 1 299 ? -17.013 -4.592 34.585 1.00 96.50 299 ILE A CA 1
ATOM 2346 C C . ILE A 1 299 ? -16.696 -5.090 35.991 1.00 96.50 299 ILE A C 1
ATOM 2348 O O . ILE A 1 299 ? -16.386 -6.266 36.166 1.00 96.50 299 ILE A O 1
ATOM 2352 N N . ASP A 1 300 ? -16.701 -4.198 36.980 1.00 94.00 300 ASP A N 1
ATOM 2353 C CA . ASP A 1 300 ? -16.453 -4.576 38.371 1.00 94.00 300 ASP A CA 1
ATOM 2354 C C . ASP A 1 300 ? -17.748 -4.821 39.166 1.00 94.00 300 ASP A C 1
ATOM 2356 O O . ASP A 1 300 ? -18.864 -4.484 38.755 1.00 94.00 300 ASP A O 1
ATOM 2360 N N . ARG A 1 301 ? -17.592 -5.390 40.369 1.00 89.81 301 ARG A N 1
ATOM 2361 C CA . ARG A 1 301 ? -18.709 -5.672 41.284 1.00 89.81 301 ARG A CA 1
ATOM 2362 C C . ARG A 1 301 ? -19.446 -4.412 41.750 1.00 89.81 301 ARG A C 1
ATOM 2364 O O . ARG A 1 301 ? -20.605 -4.526 42.137 1.00 89.81 301 ARG A O 1
ATOM 2371 N N . ASN A 1 302 ? -18.816 -3.240 41.682 1.00 89.12 302 ASN A N 1
ATOM 2372 C CA . ASN A 1 302 ? -19.400 -1.949 42.052 1.00 89.12 302 ASN A CA 1
ATOM 2373 C C . ASN A 1 302 ? -20.158 -1.290 40.885 1.00 89.12 302 ASN A C 1
ATOM 2375 O O . ASN A 1 302 ? -20.626 -0.154 41.019 1.00 89.12 302 ASN A O 1
ATOM 2379 N N . GLY A 1 303 ? -20.258 -1.982 39.744 1.00 87.94 303 GLY A N 1
ATOM 2380 C CA . GLY A 1 303 ? -20.912 -1.496 38.540 1.00 87.94 303 GLY A CA 1
ATOM 2381 C C . GLY A 1 303 ? -20.059 -0.519 37.733 1.00 87.94 303 GLY A C 1
ATOM 2382 O O . GLY A 1 303 ? -20.587 0.113 36.821 1.00 87.94 303 GLY A O 1
ATOM 2383 N N . LYS A 1 304 ? -18.765 -0.358 38.034 1.00 94.81 304 LYS A N 1
ATOM 2384 C CA . LYS A 1 304 ? -17.860 0.431 37.195 1.00 94.81 304 LYS A CA 1
ATOM 2385 C C . LYS A 1 304 ? -17.604 -0.338 35.902 1.00 94.81 304 LYS A C 1
ATOM 2387 O O . LYS A 1 304 ? -17.125 -1.469 35.932 1.00 94.81 304 LYS A O 1
ATOM 2392 N N . VAL A 1 305 ? -17.920 0.291 34.779 1.00 96.44 305 VAL A N 1
ATOM 2393 C CA . VAL A 1 305 ? -17.626 -0.205 33.434 1.00 96.44 305 VAL A CA 1
ATOM 2394 C C . VAL A 1 305 ? -16.462 0.608 32.898 1.00 96.44 305 VAL A C 1
ATOM 2396 O O . VAL A 1 305 ? -16.521 1.835 32.914 1.00 96.44 305 VAL A O 1
ATOM 2399 N N . GLN A 1 306 ? -15.409 -0.068 32.459 1.00 97.62 306 GLN A N 1
ATOM 2400 C CA . GLN A 1 306 ? -14.231 0.538 31.851 1.00 97.62 306 GLN A CA 1
ATOM 2401 C C . GLN A 1 306 ? -14.027 -0.042 30.462 1.00 97.62 306 GLN A C 1
ATOM 2403 O O . GLN A 1 306 ? -14.344 -1.209 30.217 1.00 97.62 306 GLN A O 1
ATOM 2408 N N . GLY A 1 307 ? -13.495 0.778 29.571 1.00 97.88 307 GLY A N 1
ATOM 2409 C CA . GLY A 1 307 ? -13.252 0.373 28.205 1.00 97.88 307 GLY A CA 1
ATOM 2410 C C . GLY A 1 307 ? -12.470 1.407 27.424 1.00 97.88 307 GLY A C 1
ATOM 2411 O O . GLY A 1 307 ? -12.036 2.435 27.962 1.00 97.88 307 GLY A O 1
ATOM 2412 N N . ARG A 1 308 ? -12.350 1.138 26.130 1.00 97.88 308 ARG A N 1
ATOM 2413 C CA . ARG A 1 308 ? -11.664 1.999 25.173 1.00 97.88 308 ARG A CA 1
ATOM 2414 C C . ARG A 1 308 ? -12.534 2.263 23.964 1.00 97.88 308 ARG A C 1
ATOM 2416 O O . ARG A 1 308 ? -13.303 1.404 23.535 1.00 97.88 308 ARG A O 1
ATOM 2423 N N . TYR A 1 309 ? -12.418 3.475 23.446 1.00 97.62 309 TYR A N 1
ATOM 2424 C CA . TYR A 1 309 ? -13.113 3.939 22.261 1.00 97.62 309 TYR A CA 1
ATOM 2425 C C . TYR A 1 309 ? -12.100 4.320 21.188 1.00 97.62 309 TYR A C 1
ATOM 2427 O O . TYR A 1 309 ? -11.262 5.186 21.428 1.00 97.62 309 TYR A O 1
ATOM 2435 N N . PHE A 1 310 ? -12.189 3.692 20.024 1.00 97.31 310 PHE A N 1
ATOM 2436 C CA . PHE A 1 310 ? -11.340 3.939 18.867 1.00 97.31 310 PHE A CA 1
ATOM 2437 C C . PHE A 1 310 ? -12.137 4.642 17.773 1.00 97.31 310 PHE A C 1
ATOM 2439 O O . PHE A 1 310 ? -13.318 4.345 17.578 1.00 97.31 310 PHE A O 1
ATOM 2446 N N . ASN A 1 311 ? -11.487 5.543 17.038 1.00 96.19 311 ASN A N 1
ATOM 2447 C CA . ASN A 1 311 ? -12.055 6.055 15.789 1.00 96.19 311 ASN A CA 1
ATOM 2448 C C . ASN A 1 311 ? -12.059 4.959 14.712 1.00 96.19 311 ASN A C 1
ATOM 2450 O O . ASN A 1 311 ? -11.361 3.954 14.834 1.00 96.19 311 ASN A O 1
ATOM 2454 N N . GLU A 1 312 ? -12.806 5.189 13.634 1.00 95.50 312 GLU A N 1
ATOM 2455 C CA . GLU A 1 312 ? -12.906 4.281 12.481 1.00 95.50 312 GLU A CA 1
ATOM 2456 C C . GLU A 1 312 ? -11.557 3.734 11.984 1.00 95.50 312 GLU A C 1
ATOM 2458 O O . GLU A 1 312 ? -11.427 2.535 11.753 1.00 95.50 312 GLU A O 1
ATOM 2463 N N . MET A 1 313 ? -10.536 4.590 11.867 1.00 96.31 313 MET A N 1
ATOM 2464 C CA . MET A 1 313 ? -9.215 4.178 11.375 1.00 96.31 313 MET A CA 1
ATOM 2465 C C . MET A 1 313 ? -8.290 3.626 12.463 1.00 96.31 313 MET A C 1
ATOM 2467 O O . MET A 1 313 ? -7.177 3.218 12.155 1.00 96.31 313 MET A O 1
ATOM 2471 N N . ARG A 1 314 ? -8.743 3.556 13.721 1.00 96.94 314 ARG A N 1
ATOM 2472 C CA . ARG A 1 314 ? -7.986 3.030 14.871 1.00 96.94 314 ARG A CA 1
ATOM 2473 C C . ARG A 1 314 ? -6.695 3.795 15.184 1.00 96.94 314 ARG A C 1
ATOM 2475 O O . ARG A 1 314 ? -5.790 3.261 15.816 1.00 96.94 314 ARG A O 1
ATOM 2482 N N . THR A 1 315 ? -6.621 5.060 14.785 1.00 95.88 315 THR A N 1
ATOM 2483 C CA . THR A 1 315 ? -5.478 5.959 15.015 1.00 95.88 315 THR A CA 1
ATOM 2484 C C . THR A 1 315 ? -5.632 6.848 16.242 1.00 95.88 315 THR A C 1
ATOM 2486 O O . THR A 1 315 ? -4.667 7.459 16.693 1.00 95.88 315 THR A O 1
ATOM 2489 N N . GLY A 1 316 ? -6.842 6.931 16.793 1.00 95.69 316 GLY A N 1
ATOM 2490 C CA . GLY A 1 316 ? -7.135 7.594 18.056 1.00 95.69 316 GLY A CA 1
ATOM 2491 C C . GLY A 1 316 ? -7.767 6.609 19.027 1.00 95.69 316 GLY A C 1
ATOM 2492 O O . GLY A 1 316 ? -8.591 5.790 18.623 1.00 95.69 316 GLY A O 1
ATOM 2493 N N . VAL A 1 317 ? -7.414 6.724 20.308 1.00 96.38 317 VAL A N 1
ATOM 2494 C CA . VAL A 1 317 ? -8.018 5.948 21.394 1.00 96.38 317 VAL A CA 1
ATOM 2495 C C . VAL A 1 317 ? -8.378 6.856 22.567 1.00 96.38 317 VAL A C 1
ATOM 2497 O O . VAL A 1 317 ? -7.585 7.694 22.995 1.00 96.38 317 VAL A O 1
ATOM 2500 N N . GLN A 1 318 ? -9.583 6.686 23.104 1.00 96.44 318 GLN A N 1
ATOM 2501 C CA . GLN A 1 318 ? -10.044 7.336 24.322 1.00 96.44 318 GLN A CA 1
ATOM 2502 C C . GLN A 1 318 ? -10.423 6.273 25.351 1.00 96.44 318 GLN A C 1
ATOM 2504 O O . GLN A 1 318 ? -11.308 5.447 25.131 1.00 96.44 318 GLN A O 1
ATOM 2509 N N . HIS A 1 319 ? -9.774 6.325 26.509 1.00 96.81 319 HIS A N 1
ATOM 2510 C CA . HIS A 1 319 ? -10.136 5.497 27.649 1.00 96.81 319 HIS A CA 1
ATOM 2511 C C . HIS A 1 319 ? -11.379 6.071 28.323 1.00 96.81 319 HIS A C 1
ATOM 2513 O O . HIS A 1 319 ? -11.505 7.288 28.478 1.00 96.81 319 HIS A O 1
ATOM 2519 N N . PHE A 1 320 ? -12.283 5.204 28.769 1.00 96.31 320 PHE A N 1
ATOM 2520 C CA . PHE A 1 320 ? -13.455 5.636 29.511 1.00 96.31 320 PHE A CA 1
ATOM 2521 C C . PHE A 1 320 ? -13.732 4.787 30.742 1.00 96.31 320 PHE A C 1
ATOM 2523 O O . PHE A 1 320 ? -13.370 3.613 30.841 1.00 96.31 320 PHE A O 1
ATOM 2530 N N . ALA A 1 321 ? -14.432 5.404 31.687 1.00 96.12 321 ALA A N 1
ATOM 2531 C CA . ALA A 1 321 ? -15.035 4.726 32.813 1.00 96.12 321 ALA A CA 1
ATOM 2532 C C . ALA A 1 321 ? -16.393 5.362 33.107 1.00 96.12 321 ALA A C 1
ATOM 2534 O O . ALA A 1 321 ? -16.502 6.581 33.148 1.00 96.12 321 ALA A O 1
ATOM 2535 N N . LEU A 1 322 ? -17.409 4.542 33.354 1.00 95.12 322 LEU A N 1
ATOM 2536 C CA . LEU A 1 322 ? -18.732 4.995 33.779 1.00 95.12 322 LEU A CA 1
ATOM 2537 C C . LEU A 1 322 ? -19.261 4.099 34.893 1.00 95.12 322 LEU A C 1
ATOM 2539 O O . LEU A 1 322 ? -18.817 2.961 35.062 1.00 95.12 322 LEU A O 1
ATOM 2543 N N . ARG A 1 323 ? -20.227 4.599 35.662 1.00 93.81 323 ARG A N 1
ATOM 2544 C CA . ARG A 1 323 ? -20.821 3.857 36.777 1.00 93.81 323 ARG A CA 1
ATOM 2545 C C . ARG A 1 323 ? -22.241 3.417 36.439 1.00 93.81 323 ARG A C 1
ATOM 2547 O O . ARG A 1 323 ? -23.116 4.244 36.205 1.00 93.81 323 ARG A O 1
ATOM 2554 N N . ALA A 1 324 ? -22.476 2.110 36.446 1.00 89.69 324 ALA A N 1
ATOM 2555 C CA . ALA A 1 324 ? -23.805 1.535 36.340 1.00 89.69 324 ALA A CA 1
ATOM 2556 C C . ALA A 1 324 ? -24.562 1.687 37.666 1.00 89.69 324 ALA A C 1
ATOM 2558 O O . ALA A 1 324 ? -24.014 1.498 38.752 1.00 89.69 324 ALA A O 1
ATOM 2559 N N . ILE A 1 325 ? -25.851 2.000 37.576 1.00 88.00 325 ILE A N 1
ATOM 2560 C CA . ILE A 1 325 ? -26.727 2.123 38.739 1.00 88.00 325 ILE A CA 1
ATOM 2561 C C . ILE A 1 325 ? -27.123 0.714 39.201 1.00 88.00 325 ILE A C 1
ATOM 2563 O O . ILE A 1 325 ? -27.554 -0.121 38.397 1.00 88.00 325 ILE A O 1
ATOM 2567 N N . SER A 1 326 ? -26.993 0.441 40.501 1.00 76.56 326 SER A N 1
ATOM 2568 C CA . SER A 1 326 ? -27.440 -0.825 41.090 1.00 76.56 326 SER A CA 1
ATOM 2569 C C . SER A 1 326 ? -28.962 -0.950 41.002 1.00 76.56 326 SER A C 1
ATOM 2571 O O . SER A 1 326 ? -29.709 -0.067 41.423 1.00 76.56 326 SER A O 1
ATOM 2573 N N . SER A 1 327 ? -29.438 -2.081 40.484 1.00 63.56 327 SER A N 1
ATOM 2574 C CA . SER A 1 327 ? -30.869 -2.389 40.375 1.00 63.56 327 SER A CA 1
ATOM 2575 C C . SER A 1 327 ? -31.549 -2.635 41.732 1.00 63.56 327 SER A C 1
ATOM 2577 O O . SER A 1 327 ? -32.776 -2.611 41.805 1.00 63.56 327 SER A O 1
ATOM 2579 N N . LYS A 1 328 ? -30.782 -2.820 42.820 1.00 58.03 328 LYS A N 1
ATOM 2580 C CA . LYS A 1 328 ? -31.304 -3.190 44.150 1.00 58.03 328 LYS A CA 1
ATOM 2581 C C . LYS A 1 328 ? -31.785 -2.015 45.021 1.00 58.03 328 LYS A C 1
ATOM 2583 O O . LYS A 1 328 ? -32.281 -2.256 46.113 1.00 58.03 328 LYS A O 1
ATOM 2588 N N . GLY A 1 329 ? -31.684 -0.764 44.561 1.00 51.50 329 GLY A N 1
ATOM 2589 C CA . GLY A 1 329 ? -31.948 0.420 45.397 1.00 51.50 329 GLY A CA 1
ATOM 2590 C C . GLY A 1 329 ? -33.382 0.967 45.432 1.00 51.50 329 GLY A C 1
ATOM 2591 O O . GLY A 1 329 ? -33.638 1.864 46.225 1.00 51.50 329 GLY A O 1
ATOM 2592 N N . ASN A 1 330 ? -34.319 0.476 44.607 1.00 43.19 330 ASN A N 1
ATOM 2593 C CA . ASN A 1 330 ? -35.625 1.138 44.423 1.00 43.19 330 ASN A CA 1
ATOM 2594 C C . ASN A 1 330 ? -36.852 0.254 44.722 1.00 43.19 330 ASN A C 1
ATOM 2596 O O . ASN A 1 330 ? -37.879 0.350 44.054 1.00 43.19 330 ASN A O 1
ATOM 2600 N N . ARG A 1 331 ? -36.762 -0.609 45.742 1.00 44.94 331 ARG A N 1
ATOM 2601 C CA . ARG A 1 331 ? -37.946 -1.160 46.424 1.00 44.94 331 ARG A CA 1
ATOM 2602 C C . ARG A 1 331 ? -38.157 -0.406 47.740 1.00 44.94 331 ARG A C 1
ATOM 2604 O O . ARG A 1 331 ? -37.839 -0.917 48.804 1.00 44.94 331 ARG A O 1
ATOM 2611 N N . LYS A 1 332 ? -38.668 0.823 47.655 1.00 46.03 332 LYS A N 1
ATOM 2612 C CA . LYS A 1 332 ? -39.443 1.427 48.745 1.00 46.03 332 LYS A CA 1
ATOM 2613 C C . LYS A 1 332 ? -40.891 1.519 48.269 1.00 46.03 332 LYS A C 1
ATOM 2615 O O . LYS A 1 332 ? -41.206 2.340 47.412 1.00 46.03 332 LYS A O 1
ATOM 2620 N N . LYS A 1 333 ? -41.724 0.624 48.786 1.00 40.81 333 LYS A N 1
ATOM 2621 C CA . LYS A 1 333 ? -43.143 0.854 49.034 1.00 40.81 333 LYS A CA 1
ATOM 2622 C C . LYS A 1 333 ? -43.387 0.448 50.471 1.00 40.81 333 LYS A C 1
ATOM 2624 O O . LYS A 1 333 ? -42.845 -0.621 50.835 1.00 40.81 333 LYS A O 1
#

Sequence (333 aa):
ENSRSPLAIALEQKLVFLAQSIRPDVKREEKVFRIGVKGSDAQQIVREGEPIHCNLTTHVSGGVDAVEFLEGDGNAAMIPHVLDARSLLLKVKQGADEAMEVILKASVEEKKAVSGSSQMRALQEAKWWGPDLFFREYGGEEYSPLSQKQQVEVACGKERYVLYLGCKDFLSFRDGKWAVIAGLKEAERDAPLAHVQSLTQGELEIEAWDTEGFLIFHAKLAQERPAVLHFSPEQVIQGAKQRTSEQVSCKIGKKRFVLKAGDWLIKTKDGWHKLKTANDIDAYLNHGLRGDLCVIDRIDRNGKVQGRYFNEMRTGVQHFALRAISSKGNRKK

Foldseek 3Di:
DPPAQQALVQCLVFKAWAAWFPDPLQPPQFTWTKMATPPDPGIDIDTAQDKWAWEFDADPVGHTPDIGTDPDHYQKIWHWDDPDRFKIWTQMDGPPDHTHIHIHGHDVPDPPQPPDDLQLVQLQPKAWAFFQLCCVVPVPPVCVVLRPFTWIWTDFDPDIFTDTDDAFWKWWQPPRDIDTDPDSVPHDLQTKMKTFHDDDPFWTWMWIAGSRRGHIDIHIHGHDDDDDDPDDPPVQFDQWEDDDQFWTWTDGPNDIDIDGAFWKWFQDPVGIDIQDDPVSVVCLVRLVDFGKMWHFHGQGNQQKTWTWIAGRSNSDIDTDIDHHDYPPPPPDD

pLDDT: mean 91.02, std 10.62, range [40.81, 98.31]

Secondary structure (DSSP, 8-state):
-----HHHHHHHHHEEEEEE---TTS-TTS-EEEEEETTSS-EEEEETT--EEEEEEE-TTS-EEEEEEESS--SEEEEEEEEETTEEEEEEEETTSPPEEEEEEBP----------HHHHHHHS-EEEEE-HHHHHH-TTTTHHHHTSEEEEEEETTEEEEEEE-TT-EEEEETTEEEEESSGGG--TTS-EEEEEEE-SSEEEEEEE-SSS--EEEEEEEBPPPPP----HHHHEEEEEE-SSSEEEEEETTEEEEEETT-EEEEETTEEEEE-SHHHHHHHHTTSS-SEEEEEEEE-TT-EEEEEEE-TTS--EEEEEEEPEEGGG----

Radius of gyration: 31.4 Å; chains: 1; bounding box: 84×30×102 Å